Protein 3LMD (pdb70)

Nearest PDB structures (foldseek):
  3lmd-assembly1_A-2  TM=1.003E+00  e=1.290E-43  Corynebacterium glutamicum
  3q2q-assembly1_A-2  TM=9.965E-01  e=3.170E-39  Corynebacterium glutamicum
  4jyx-assembly2_B  TM=8.940E-01  e=1.668E-13  Paraglaciecola sp. T6c
  5ze6-assembly2_D  TM=8.517E-01  e=1.324E-13  Escherichia coli K-12
  3wjo-assembly1_A  TM=8.519E-01  e=2.317E-12  Escherichia coli O104:H4 str. 2009EL-2071

Sequence (317 aa):
GVSTTGASQVEFGDPELTARINDAMVQVEELLHTELSSGEDFLVDIVMHLTRAGGKRFRPMFALLASEFGEKPLSENVIKAAVVVEITHLATLYHHDDVMDNARWDNSVAILAGDILLAHASGLMSQLGTDDTVAHFAETFGELVTGQMRETVGPRDTDPIEHYTNVIIREKTGVLIASAGYLGAMHAGAAPEHIDALKNFGAAVGMIFQIVDDIIDIFSPGTDLREGVFTLPVLYALRREDTPVGAELRDILTGPLEDDETVNHVLELLSQSGGRQAALDEVYRYMDIANAELDRLPDSTVKEALRNLATFTVKRVGEGH

Organism: Corynebacterium glutamicum (strain ATCC 13032 / DSM 20300 / JCM 1318 / BCRC 11384 / CCUG 27702 / LMG 3730 / NBRC 12168 / NCIMB 10025 / NRRL B-2784 / 534) (NCBI:txid196627)

Foldseek 3Di:
DVLLVVLQVPDQPDPVVVVLLVVLVVVLVVVLVVLLQDDDPVLSVLSVVVDDPDPGDRLLSLLQLLLVQFQAGSDPQSSLLSSLLVLLVQLLVLQLVLVVVNVVSNVSSPVSSVSSVVSSVVSVVVNDVVLVVLCVVLSVLLVVLSVLVVVDQVPHQNQVSLQSSQLRNFQQSSLSSSLSSRVSSHHDPLSSNLSSQLSSLLSLLSVLLVVLCCLQVVVPCQQQLRQHQLLSVLCVDPDVLVVVSVVLSPGHDDDPVSSVVNSVSSVVGCSSVVSLVVSVVSLVSSVVSLVSGDDDSSSVSSNCSSVVSSVVRDDPD

InterPro domains:
  IPR000092 Polyprenyl synthetase-like [PF00348] (59-301)
  IPR000092 Polyprenyl synthetase-like [cd00685] (55-348)
  IPR008949 Isoprenoid synthase domain superfamily [G3DSA:1.10.600.10] (27-349)
  IPR008949 Isoprenoid synthase domain superfamily [SSF48576] (34-348)
  IPR033749 Polyprenyl synthetase, conserved site [PS00444] (230-242)

Solvent-accessible surface area: 14905 Å² total; per-residue (Å²): 73,72,0,27,84,14,1,7,111,28,166,35,86,24,98,112,0,47,53,102,4,65,91,1,28,84,86,0,57,110,46,2,106,76,24,4,41,40,60,112,103,137,45,21,94,46,0,61,164,64,41,159,110,59,61,122,38,6,29,0,11,2,0,0,0,0,0,35,26,14,155,140,54,30,34,124,53,0,10,22,0,0,0,2,2,6,0,3,25,8,1,15,34,12,48,12,92,35,105,137,143,69,182,149,82,64,55,22,8,76,110,3,0,63,46,0,30,56,22,0,54,40,12,5,89,118,16,33,113,99,0,60,66,25,30,61,125,9,49,34,50,2,63,57,0,18,120,59,85,96,81,12,56,139,136,56,73,69,28,108,23,19,31,41,10,17,96,4,49,26,0,26,6,0,10,3,0,0,52,4,0,0,47,25,0,43,8,49,106,109,46,21,48,0,0,69,45,2,0,35,4,1,0,9,0,2,46,1,0,20,8,0,39,32,13,46,110,123,0,69,35,0,89,120,27,75,43,7,2,0,1,21,28,0,32,166,38,143,58,118,27,0,51,68,0,104,113,38,12,122,20,81,16,151,73,101,144,47,2,99,76,0,36,88,8,1,68,108,20,39,0,58,92,28,0,6,72,25,0,71,113,21,20,98,64,0,50,56,22,0,113,80,5,67,123,48,72,10,13,71,10,0,61,70,3,0,38,90,0,13,134,69,2,4,174,83,135

CATH classification: 1.10.600.10

Secondary structure (DSSP, 8-state):
-HHHHHHHTS--S-HHHHHHHHHHHHHHHHHHHHHHT-S-HHHHHHHHHH----S--HHHHHHHHHHTTSSSTT-HHHHHHHHHHHHHHHHHHHHHHHH--HHHHHHHHHHHHHHHHHHHHHHHHHH-HHHHHHHHHHHHHHHHHHHHHHH--TTS-HHHHHHHHHIIIIIHHHHHHHHHHHHHTT--HHHHHHHHHHHHHHHHHHHHHHHHHHHH---HHHHHT---HHHHHHHH--SHHHHHHHHH-SS---SHHHHHHHHHHHHHSSHHHHHHHHHHHHHHHHHHHHTTS--SHHHHHHHHHHHHHHHTTSTT-

B-factor: mean 40.77, std 18.89, range [19.24, 114.79]

Structure (mmCIF, N/CA/C/O backbone):
data_3LMD
#
_entry.id   3LMD
#
_cell.length_a   71.548
_cell.length_b   71.548
_cell.length_c   151.322
_cell.angle_alpha   90.00
_cell.angle_beta   90.00
_cell.angle_gamma   120.00
#
_symmetry.space_group_name_H-M   'P 32 2 1'
#
loop_
_entity.id
_entity.type
_entity.pdbx_description
1 polymer 'Geranylgeranyl pyrophosphate synthase'
2 water water
#
loop_
_atom_site.group_PDB
_atom_site.id
_atom_site.type_symbol
_atom_site.label_atom_id
_atom_site.label_alt_id
_atom_site.label_comp_id
_atom_site.label_asym_id
_atom_site.label_entity_id
_atom_site.label_seq_id
_atom_site.pdbx_PDB_ins_code
_atom_site.Cartn_x
_atom_site.Cartn_y
_atom_site.Cartn_z
_atom_site.occupancy
_atom_site.B_iso_or_equiv
_atom_site.auth_seq_id
_atom_site.auth_comp_id
_atom_site.auth_asym_id
_atom_site.auth_atom_id
_atom_site.pdbx_PDB_model_num
ATOM 1 N N . GLY A 1 20 ? -0.394 36.794 12.518 1.00 64.97 18 GLY A N 1
ATOM 2 C CA . GLY A 1 20 ? -1.875 36.671 12.390 1.00 61.20 18 GLY A CA 1
ATOM 3 C C . GLY A 1 20 ? -2.626 37.977 12.585 1.00 60.89 18 GLY A C 1
ATOM 4 O O . GLY A 1 20 ? -2.241 39.013 12.043 1.00 57.80 18 GLY A O 1
ATOM 5 N N . VAL A 1 21 ? -3.702 37.929 13.369 1.00 59.56 19 VAL A N 1
ATOM 6 C CA . VAL A 1 21 ? -4.602 39.077 13.505 1.00 58.00 19 VAL A CA 1
ATOM 7 C C . VAL A 1 21 ? -3.871 40.320 14.014 1.00 55.11 19 VAL A C 1
ATOM 8 O O . VAL A 1 21 ? -4.187 41.440 13.619 1.00 54.04 19 VAL A O 1
ATOM 12 N N . SER A 1 22 ? -2.880 40.117 14.879 1.00 46.94 20 SER A N 1
ATOM 13 C CA . SER A 1 22 ? -2.120 41.230 15.461 1.00 47.54 20 SER A CA 1
ATOM 14 C C . SER A 1 22 ? -1.429 42.092 14.401 1.00 48.58 20 SER A C 1
ATOM 15 O O . SER A 1 22 ? -1.643 43.310 14.343 1.00 45.36 20 SER A O 1
ATOM 18 N N . THR A 1 23 ? -0.588 41.463 13.584 1.00 45.48 21 THR A N 1
ATOM 19 C CA . THR A 1 23 ? 0.146 42.181 12.528 1.00 54.27 21 THR A CA 1
ATOM 20 C C . THR A 1 23 ? -0.806 42.770 11.462 1.00 60.75 21 THR A C 1
ATOM 21 O O . THR A 1 23 ? -0.525 43.821 10.893 1.00 65.02 21 THR A O 1
ATOM 25 N N . THR A 1 24 ? -1.923 42.083 11.205 1.00 63.08 22 THR A N 1
ATOM 26 C CA . THR A 1 24 ? -2.968 42.541 10.262 1.00 65.57 22 THR A CA 1
ATOM 27 C C . THR A 1 24 ? -3.763 43.740 10.791 1.00 66.48 22 THR A C 1
ATOM 28 O O . THR A 1 24 ? -3.892 44.761 10.113 1.00 63.79 22 THR A O 1
ATOM 32 N N . GLY A 1 25 ? -4.304 43.606 12.001 1.00 64.40 23 GLY A N 1
ATOM 33 C CA . GLY A 1 25 ? -5.032 44.701 12.652 1.00 64.45 23 GLY A CA 1
ATOM 34 C C . GLY A 1 25 ? -4.201 45.958 12.882 1.00 64.59 23 GLY A C 1
ATOM 35 O O . GLY A 1 25 ? -4.733 47.076 12.858 1.00 64.67 23 GLY A O 1
ATOM 36 N N . ALA A 1 26 ? -2.898 45.775 13.100 1.00 58.36 24 ALA A N 1
ATOM 37 C CA . ALA A 1 26 ? -1.965 46.890 13.332 1.00 58.39 24 ALA A CA 1
ATOM 38 C C . ALA A 1 26 ? -1.896 47.894 12.165 1.00 62.79 24 ALA A C 1
ATOM 39 O O . ALA A 1 26 ? -1.843 49.109 12.378 1.00 63.31 24 ALA A O 1
ATOM 41 N N . SER A 1 27 ? -1.887 47.378 10.940 1.00 65.58 25 SER A N 1
ATOM 42 C CA . SER A 1 27 ? -1.890 48.210 9.734 1.00 74.06 25 SER A CA 1
ATOM 43 C C . SER A 1 27 ? -3.139 49.093 9.619 1.00 76.05 25 SER A C 1
ATOM 44 O O . SER A 1 27 ? -3.112 50.136 8.964 1.00 78.37 25 SER A O 1
ATOM 47 N N . GLN A 1 28 ? -4.224 48.677 10.269 1.00 81.43 26 GLN A N 1
ATOM 48 C CA . GLN A 1 28 ? -5.522 49.335 10.109 1.00 89.76 26 GLN A CA 1
ATOM 49 C C . GLN A 1 28 ? -6.013 50.065 11.362 1.00 92.54 26 GLN A C 1
ATOM 50 O O . GLN A 1 28 ? -7.216 50.276 11.539 1.00 93.70 26 GLN A O 1
ATOM 56 N N . VAL A 1 29 ? -5.080 50.444 12.229 1.00 94.76 27 VAL A N 1
ATOM 57 C CA . VAL A 1 29 ? -5.392 51.349 13.330 1.00 95.37 27 VAL A CA 1
ATOM 58 C C . VAL A 1 29 ? -5.277 52.782 12.790 1.00 94.75 27 VAL A C 1
ATOM 59 O O . VAL A 1 29 ? -4.186 53.234 12.444 1.00 96.09 27 VAL A O 1
ATOM 63 N N . GLU A 1 30 ? -6.405 53.481 12.689 1.00 94.41 28 GLU A N 1
ATOM 64 C CA . GLU A 1 30 ? -6.440 54.798 12.036 1.00 93.70 28 GLU A CA 1
ATOM 65 C C . GLU A 1 30 ? -5.561 55.830 12.734 1.00 88.87 28 GLU A C 1
ATOM 66 O O . GLU A 1 30 ? -5.660 56.007 13.947 1.00 86.10 28 GLU A O 1
ATOM 72 N N . PHE A 1 31 ? -4.698 56.506 11.973 1.00 84.45 29 PHE A N 1
ATOM 73 C CA . PHE A 1 31 ? -3.942 57.626 12.533 1.00 80.99 29 PHE A CA 1
ATOM 74 C C . PHE A 1 31 ? -4.924 58.772 12.774 1.00 83.58 29 PHE A C 1
ATOM 75 O O . PHE A 1 31 ? -5.777 59.067 11.925 1.00 83.26 29 PHE A O 1
ATOM 83 N N . GLY A 1 32 ? -4.810 59.411 13.932 1.00 79.98 30 GLY A N 1
ATOM 84 C CA . GLY A 1 32 ? -5.641 60.566 14.234 1.00 78.22 30 GLY A CA 1
ATOM 85 C C . GLY A 1 32 ? -5.119 61.802 13.532 1.00 75.24 30 GLY A C 1
ATOM 86 O O . GLY A 1 32 ? -5.599 62.908 13.763 1.00 79.30 30 GLY A O 1
ATOM 87 N N . ASP A 1 33 ? -4.127 61.610 12.669 1.00 71.12 31 ASP A N 1
ATOM 88 C CA . ASP A 1 33 ? -3.523 62.710 11.924 1.00 66.84 31 ASP A CA 1
ATOM 89 C C . ASP A 1 33 ? -3.749 62.482 10.433 1.00 69.82 31 ASP A C 1
ATOM 90 O O . ASP A 1 33 ? -3.116 61.606 9.835 1.00 69.92 31 ASP A O 1
ATOM 95 N N . PRO A 1 34 ? -4.675 63.257 9.837 1.00 68.11 32 PRO A N 1
ATOM 96 C CA . PRO A 1 34 ? -5.058 63.166 8.429 1.00 63.21 32 PRO A CA 1
ATOM 97 C C . PRO A 1 34 ? -3.914 63.405 7.451 1.00 55.86 32 PRO A C 1
ATOM 98 O O . PRO A 1 34 ? -3.877 62.755 6.410 1.00 54.70 32 PRO A O 1
ATOM 102 N N . GLU A 1 35 ? -2.992 64.321 7.749 1.00 51.42 33 GLU A N 1
ATOM 103 C CA . GLU A 1 35 ? -1.842 64.484 6.842 1.00 58.76 33 GLU A CA 1
ATOM 104 C C . GLU A 1 35 ? -0.866 63.321 6.969 1.00 57.30 33 GLU A C 1
ATOM 105 O O . GLU A 1 35 ? -0.413 62.780 5.966 1.00 54.49 33 GLU A O 1
ATOM 111 N N . LEU A 1 36 ? -0.532 62.946 8.202 1.00 56.08 34 LEU A N 1
ATOM 112 C CA . LEU A 1 36 ? 0.285 61.755 8.404 1.00 53.91 34 LEU A CA 1
ATOM 113 C C . LEU A 1 36 ? -0.280 60.658 7.505 1.00 51.32 34 LEU A C 1
ATOM 114 O O . LEU A 1 36 ? 0.453 60.050 6.714 1.00 48.94 34 LEU A O 1
ATOM 119 N N . THR A 1 37 ? -1.585 60.425 7.629 1.00 50.54 35 THR A N 1
ATOM 120 C CA . THR A 1 37 ? -2.271 59.376 6.871 1.00 50.67 35 THR A CA 1
ATOM 121 C C . THR A 1 37 ? -2.011 59.493 5.352 1.00 54.35 35 THR A C 1
ATOM 122 O O . THR A 1 37 ? -1.648 58.505 4.693 1.00 48.07 35 THR A O 1
ATOM 126 N N . ALA A 1 38 ? -2.155 60.698 4.805 1.00 51.98 36 ALA A N 1
ATOM 127 C CA . ALA A 1 38 ? -1.985 60.912 3.360 1.00 52.75 36 ALA A CA 1
ATOM 128 C C . ALA A 1 38 ? -0.543 60.690 2.867 1.00 52.43 36 ALA A C 1
ATOM 129 O O . ALA A 1 38 ? -0.311 60.084 1.806 1.00 43.43 36 ALA A O 1
ATOM 131 N N . ARG A 1 39 ? 0.415 61.231 3.613 1.00 47.64 37 ARG A N 1
ATOM 132 C CA . ARG A 1 39 ? 1.827 61.122 3.277 1.00 47.57 37 ARG A CA 1
ATOM 133 C C . ARG A 1 39 ? 2.255 59.651 3.296 1.00 40.44 37 ARG A C 1
ATOM 134 O O . ARG A 1 39 ? 2.897 59.165 2.362 1.00 39.13 37 ARG A O 1
ATOM 142 N N . ILE A 1 40 ? 1.866 58.955 4.356 1.00 39.10 38 ILE A N 1
ATOM 143 C CA . ILE A 1 40 ? 2.163 57.541 4.517 1.00 38.93 38 ILE A CA 1
ATOM 144 C C . ILE A 1 40 ? 1.496 56.714 3.408 1.00 43.65 38 ILE A C 1
ATOM 145 O O . ILE A 1 40 ? 2.167 55.939 2.740 1.00 36.60 38 ILE A O 1
ATOM 150 N N . ASN A 1 41 ? 0.189 56.892 3.200 1.00 41.49 39 ASN A N 1
ATOM 151 C CA . ASN A 1 41 ? -0.511 56.236 2.081 1.00 38.76 39 ASN A CA 1
ATOM 152 C C . ASN A 1 41 ? 0.174 56.427 0.715 1.00 36.27 39 ASN A C 1
ATOM 153 O O . ASN A 1 41 ? 0.348 55.460 -0.029 1.00 36.63 39 ASN A O 1
ATOM 158 N N . ASP A 1 42 ? 0.570 57.653 0.394 1.00 32.88 40 ASP A N 1
ATOM 159 C CA . ASP A 1 42 ? 1.289 57.925 -0.862 1.00 40.44 40 ASP A CA 1
ATOM 160 C C . ASP A 1 42 ? 2.614 57.167 -0.936 1.00 39.95 40 ASP A C 1
ATOM 161 O O . ASP A 1 42 ? 3.000 56.665 -1.986 1.00 34.13 40 ASP A O 1
ATOM 166 N N . ALA A 1 43 ? 3.334 57.131 0.169 1.00 32.86 41 ALA A N 1
ATOM 167 C CA . ALA A 1 43 ? 4.606 56.424 0.166 1.00 35.71 41 ALA A CA 1
ATOM 168 C C . ALA A 1 43 ? 4.378 54.898 0.083 1.00 32.20 41 ALA A C 1
ATOM 169 O O . ALA A 1 43 ? 5.177 54.204 -0.543 1.00 33.26 41 ALA A O 1
ATOM 171 N N . MET A 1 44 ? 3.285 54.385 0.667 1.00 27.58 42 MET A N 1
ATOM 172 C CA . MET A 1 44 ? 2.962 52.947 0.547 1.00 30.55 42 MET A CA 1
ATOM 173 C C . MET A 1 44 ? 2.675 52.536 -0.898 1.00 35.20 42 MET A C 1
ATOM 174 O O . MET A 1 44 ? 2.964 51.400 -1.299 1.00 28.81 42 MET A O 1
ATOM 179 N N . VAL A 1 45 ? 2.096 53.438 -1.686 1.00 29.71 43 VAL A N 1
ATOM 180 C CA . VAL A 1 45 ? 1.868 53.136 -3.107 1.00 30.03 43 VAL A CA 1
ATOM 181 C C . VAL A 1 45 ? 3.223 52.996 -3.811 1.00 25.76 43 VAL A C 1
ATOM 182 O O . VAL A 1 45 ? 3.443 52.099 -4.654 1.00 27.76 43 VAL A O 1
ATOM 186 N N . GLN A 1 46 ? 4.143 53.892 -3.491 1.00 25.20 44 GLN A N 1
ATOM 187 C CA . GLN A 1 46 ? 5.476 53.843 -4.067 1.00 27.29 44 GLN A CA 1
ATOM 188 C C . GLN A 1 46 ? 6.233 52.550 -3.676 1.00 30.11 44 GLN A C 1
ATOM 189 O O . GLN A 1 46 ? 6.943 51.962 -4.491 1.00 26.82 44 GLN A O 1
ATOM 195 N N . VAL A 1 47 ? 6.091 52.137 -2.427 1.00 29.18 45 VAL A N 1
ATOM 196 C CA . VAL A 1 47 ? 6.620 50.825 -1.993 1.00 26.77 45 VAL A CA 1
ATOM 197 C C . VAL A 1 47 ? 6.001 49.695 -2.812 1.00 24.21 45 VAL A C 1
ATOM 198 O O . VAL A 1 47 ? 6.695 48.802 -3.297 1.00 27.08 45 VAL A O 1
ATOM 202 N N . GLU A 1 48 ? 4.676 49.687 -2.900 1.00 28.73 46 GLU A N 1
ATOM 203 C CA . GLU A 1 48 ? 4.000 48.673 -3.669 1.00 26.94 46 GLU A CA 1
ATOM 204 C C . GLU A 1 48 ? 4.482 48.629 -5.135 1.00 27.62 46 GLU A C 1
ATOM 205 O O . GLU A 1 48 ? 4.609 47.553 -5.709 1.00 25.71 46 GLU A O 1
ATOM 211 N N . GLU A 1 49 ? 4.722 49.785 -5.747 1.00 30.43 47 GLU A N 1
ATOM 212 C CA . GLU A 1 49 ? 5.141 49.819 -7.159 1.00 28.70 47 GLU A CA 1
ATOM 213 C C . GLU A 1 49 ? 6.515 49.195 -7.315 1.00 27.42 47 GLU A C 1
ATOM 214 O O . GLU A 1 49 ? 6.738 48.397 -8.227 1.00 26.39 47 GLU A O 1
ATOM 220 N N . LEU A 1 50 ? 7.432 49.571 -6.440 1.00 23.68 48 LEU A N 1
ATOM 221 C CA . LEU A 1 50 ? 8.817 49.107 -6.572 1.00 24.80 48 LEU A CA 1
ATOM 222 C C . LEU A 1 50 ? 8.894 47.612 -6.212 1.00 25.71 48 LEU A C 1
ATOM 223 O O . LEU A 1 50 ? 9.596 46.831 -6.862 1.00 25.12 48 LEU A O 1
ATOM 228 N N . LEU A 1 51 ? 8.152 47.215 -5.185 1.00 25.22 49 LEU A N 1
ATOM 229 C CA . LEU A 1 51 ? 8.062 45.814 -4.851 1.00 23.91 49 LEU A CA 1
ATOM 230 C C . LEU A 1 51 ? 7.538 45.010 -6.039 1.00 23.78 49 LEU A C 1
ATOM 231 O O . LEU A 1 51 ? 8.118 43.982 -6.417 1.00 23.09 49 LEU A O 1
ATOM 236 N N . HIS A 1 52 ? 6.434 45.445 -6.640 1.00 24.98 50 HIS A N 1
ATOM 237 C CA . HIS A 1 52 ? 5.882 44.680 -7.777 1.00 25.51 50 HIS A CA 1
ATOM 238 C C . HIS A 1 52 ? 6.897 44.648 -8.912 1.00 22.98 50 HIS A C 1
ATOM 239 O O . HIS A 1 52 ? 7.082 43.622 -9.575 1.00 26.49 50 HIS A O 1
ATOM 246 N N . THR A 1 53 ? 7.582 45.757 -9.151 1.00 22.34 51 THR A N 1
ATOM 247 C CA . THR A 1 53 ? 8.626 45.713 -10.182 1.00 24.68 51 THR A CA 1
ATOM 248 C C . THR A 1 53 ? 9.658 44.607 -9.885 1.00 23.74 51 THR A C 1
ATOM 249 O O . THR A 1 53 ? 10.017 43.821 -10.757 1.00 25.97 51 THR A O 1
ATOM 253 N N . GLU A 1 54 ? 10.156 44.557 -8.655 1.00 26.48 52 GLU A N 1
ATOM 254 C CA . GLU A 1 54 ? 11.157 43.536 -8.314 1.00 26.42 52 GLU A CA 1
ATOM 255 C C . GLU A 1 54 ? 10.590 42.129 -8.450 1.00 23.63 52 GLU A C 1
ATOM 256 O O . GLU A 1 54 ? 11.234 41.246 -9.011 1.00 26.69 52 GLU A O 1
ATOM 262 N N . LEU A 1 55 ? 9.397 41.901 -7.901 1.00 22.57 53 LEU A N 1
ATOM 263 C CA . LEU A 1 55 ? 8.826 40.562 -7.940 1.00 25.84 53 LEU A CA 1
ATOM 264 C C . LEU A 1 55 ? 8.593 40.105 -9.386 1.00 28.91 53 LEU A C 1
ATOM 265 O O . LEU A 1 55 ? 8.639 38.902 -9.698 1.00 29.98 53 LEU A O 1
ATOM 270 N N . SER A 1 56 ? 8.351 41.061 -10.284 1.00 24.42 54 SER A N 1
ATOM 271 C CA . SER A 1 56 ? 8.078 40.690 -11.685 1.00 24.04 54 SER A CA 1
ATOM 272 C C . SER A 1 56 ? 9.284 40.926 -12.591 1.00 24.38 54 SER A C 1
ATOM 273 O O . SER A 1 56 ? 9.124 41.090 -13.818 1.00 26.55 54 SER A O 1
ATOM 276 N N . SER A 1 57 ? 10.485 40.934 -12.004 1.00 24.07 55 SER A N 1
ATOM 277 C CA . SER A 1 57 ? 11.718 41.053 -12.794 1.00 19.98 55 SER A CA 1
ATOM 278 C C . SER A 1 57 ? 12.377 39.687 -13.058 1.00 25.03 55 SER A C 1
ATOM 279 O O . SER A 1 57 ? 12.407 38.819 -12.174 1.00 25.93 55 SER A O 1
ATOM 282 N N . GLY A 1 58 ? 12.914 39.510 -14.263 1.00 23.77 56 GLY A N 1
ATOM 283 C CA . GLY A 1 58 ? 13.609 38.261 -14.591 1.00 25.92 56 GLY A CA 1
ATOM 284 C C . GLY A 1 58 ? 12.946 37.549 -15.742 1.00 31.95 56 GLY A C 1
ATOM 285 O O . GLY A 1 58 ? 11.997 38.084 -16.369 1.00 27.28 56 GLY A O 1
ATOM 286 N N . GLU A 1 59 ? 13.416 36.335 -16.017 1.00 29.75 57 GLU A N 1
ATOM 287 C CA . GLU A 1 59 ? 12.911 35.576 -17.174 1.00 27.45 57 GLU A CA 1
ATOM 288 C C . GLU A 1 59 ? 11.439 35.226 -16.976 1.00 30.06 57 GLU A C 1
ATOM 289 O O . GLU A 1 59 ? 11.000 34.940 -15.864 1.00 28.91 57 GLU A O 1
ATOM 295 N N . ASP A 1 60 ? 10.678 35.241 -18.064 1.00 33.91 58 ASP A N 1
ATOM 296 C CA . ASP A 1 60 ? 9.240 34.954 -17.969 1.00 34.38 58 ASP A CA 1
ATOM 297 C C . ASP A 1 60 ? 8.893 33.716 -17.184 1.00 29.40 58 ASP A C 1
ATOM 298 O O . ASP A 1 60 ? 7.986 33.742 -16.339 1.00 32.19 58 ASP A O 1
ATOM 303 N N . PHE A 1 61 ? 9.610 32.619 -17.432 1.00 33.14 59 PHE A N 1
ATOM 304 C CA . PHE A 1 61 ? 9.250 31.344 -16.793 1.00 31.89 59 PHE A CA 1
ATOM 305 C C . PHE A 1 61 ? 9.463 31.409 -15.290 1.00 34.88 59 PHE A C 1
ATOM 306 O O . PHE A 1 61 ? 8.779 30.742 -14.519 1.00 32.59 59 PHE A O 1
ATOM 314 N N . LEU A 1 62 ? 10.422 32.225 -14.862 1.00 26.53 60 LEU A N 1
ATOM 315 C CA . LEU A 1 62 ? 10.643 32.462 -13.448 1.00 29.73 60 LEU A CA 1
ATOM 316 C C . LEU A 1 62 ? 9.626 33.452 -12.869 1.00 30.54 60 LEU A C 1
ATOM 317 O O . LEU A 1 62 ? 9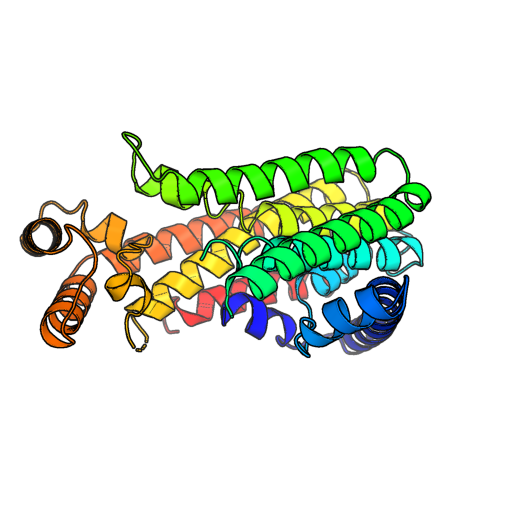.031 33.226 -11.791 1.00 30.38 60 LEU A O 1
ATOM 322 N N . VAL A 1 63 ? 9.404 34.551 -13.580 1.00 27.56 61 VAL A N 1
ATOM 323 C CA . VAL A 1 63 ? 8.413 35.518 -13.081 1.00 26.68 61 VAL A CA 1
ATOM 324 C C . VAL A 1 63 ? 7.006 34.888 -12.951 1.00 28.75 61 VAL A C 1
ATOM 325 O O . VAL A 1 63 ? 6.294 35.145 -11.985 1.00 30.60 61 VAL A O 1
ATOM 329 N N . ASP A 1 64 ? 6.622 34.050 -13.905 1.00 34.65 62 ASP A N 1
ATOM 330 C CA . ASP A 1 64 ? 5.295 33.381 -13.810 1.00 34.97 62 ASP A CA 1
ATOM 331 C C . ASP A 1 64 ? 5.177 32.656 -12.497 1.00 39.66 62 ASP A C 1
ATOM 332 O O . ASP A 1 64 ? 4.139 32.693 -11.834 1.00 39.23 62 ASP A O 1
ATOM 337 N N . ILE A 1 65 ? 6.255 31.986 -12.102 1.00 35.85 63 ILE A N 1
ATOM 338 C CA . ILE A 1 65 ? 6.219 31.273 -10.839 1.00 36.61 63 ILE A CA 1
ATOM 339 C C . ILE A 1 65 ? 6.114 32.201 -9.640 1.00 39.89 63 ILE A C 1
ATOM 340 O O . ILE A 1 65 ? 5.291 32.000 -8.731 1.00 41.12 63 ILE A O 1
ATOM 345 N N . VAL A 1 66 ? 6.921 33.258 -9.626 1.00 33.70 64 VAL A N 1
ATOM 346 C CA . VAL A 1 66 ? 6.883 34.165 -8.505 1.00 29.77 64 VAL A CA 1
ATOM 347 C C . VAL A 1 66 ? 5.504 34.861 -8.386 1.00 36.56 64 VAL A C 1
ATOM 348 O O . VAL A 1 66 ? 4.974 35.053 -7.278 1.00 38.83 64 VAL A O 1
ATOM 352 N N . MET A 1 67 ? 4.913 35.220 -9.521 1.00 38.34 65 MET A N 1
ATOM 353 C CA . MET A 1 67 ? 3.608 35.901 -9.494 1.00 37.73 65 MET A CA 1
ATOM 354 C C . MET A 1 67 ? 2.498 34.946 -9.016 1.00 46.86 65 MET A C 1
ATOM 355 O O . MET A 1 67 ? 1.541 35.363 -8.354 1.00 41.38 65 MET A O 1
ATOM 360 N N . HIS A 1 68 ? 2.624 33.679 -9.349 1.00 44.51 66 HIS A N 1
ATOM 361 C CA . HIS A 1 68 ? 1.664 32.719 -8.883 1.00 57.00 66 HIS A CA 1
ATOM 362 C C . HIS A 1 68 ? 1.704 32.463 -7.401 1.00 59.35 66 HIS A C 1
ATOM 363 O O . HIS A 1 68 ? 0.720 32.076 -6.827 1.00 59.43 66 HIS A O 1
ATOM 370 N N . LEU A 1 69 ? 2.847 32.676 -6.784 1.00 55.01 67 LEU A N 1
ATOM 371 C CA . LEU A 1 69 ? 3.018 32.516 -5.341 1.00 61.19 67 LEU A CA 1
ATOM 372 C C . LEU A 1 69 ? 2.722 33.808 -4.605 1.00 61.52 67 LEU A C 1
ATOM 373 O O . LEU A 1 69 ? 2.568 33.817 -3.392 1.00 63.06 67 LEU A O 1
ATOM 378 N N . THR A 1 70 ? 2.660 34.908 -5.341 1.00 68.51 68 THR A N 1
ATOM 379 C CA . THR A 1 70 ? 2.423 36.204 -4.721 1.00 78.31 68 THR A CA 1
ATOM 380 C C . THR A 1 70 ? 0.965 36.307 -4.308 1.00 86.70 68 THR A C 1
ATOM 381 O O . THR A 1 70 ? 0.077 36.383 -5.156 1.00 89.07 68 THR A O 1
ATOM 385 N N . ARG A 1 71 ? 0.726 36.292 -2.999 1.00 93.16 69 ARG A N 1
ATOM 386 C CA . ARG A 1 71 ? -0.627 36.309 -2.457 1.00 99.09 69 ARG A CA 1
ATOM 387 C C . ARG A 1 71 ? -1.125 37.736 -2.231 1.00 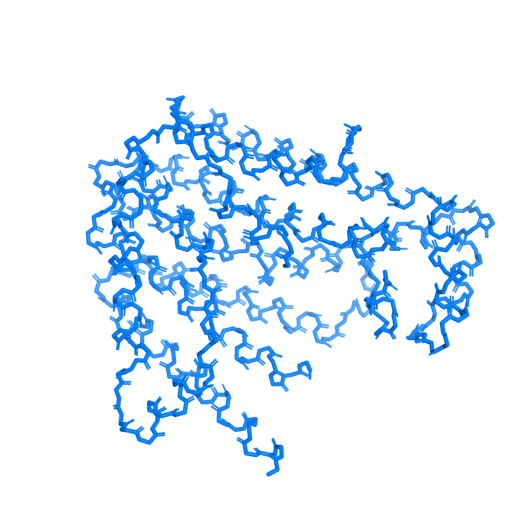100.86 69 ARG A C 1
ATOM 388 O O . ARG A 1 71 ? -0.765 38.370 -1.240 1.00 102.88 69 ARG A O 1
ATOM 396 N N . ALA A 1 72 ? -1.948 38.243 -3.147 1.00 103.62 70 ALA A N 1
ATOM 397 C CA . ALA A 1 72 ? -2.567 39.549 -2.947 1.00 106.14 70 ALA A CA 1
ATOM 398 C C . ALA A 1 72 ? -2.782 39.740 -1.447 1.00 106.89 70 ALA A C 1
ATOM 399 O O . ALA A 1 72 ? -3.572 39.022 -0.830 1.00 106.56 70 ALA A O 1
ATOM 401 N N . GLY A 1 73 ? -2.069 40.697 -0.860 1.00 107.12 71 GLY A N 1
ATOM 402 C CA . GLY A 1 73 ? -2.032 40.832 0.595 1.00 105.38 71 GLY A CA 1
ATOM 403 C C . GLY A 1 73 ? -3.042 41.785 1.208 1.00 103.10 71 GLY A C 1
ATOM 404 O O . GLY A 1 73 ? -3.891 41.378 1.999 1.00 102.68 71 GLY A O 1
ATOM 405 N N . GLY A 1 74 ? -2.950 43.059 0.844 1.00 100.31 72 GLY A N 1
ATOM 406 C CA . GLY A 1 74 ? -3.721 44.105 1.510 1.00 95.51 72 GLY A CA 1
ATOM 407 C C . GLY A 1 74 ? -2.777 45.178 2.027 1.00 91.23 72 GLY A C 1
ATOM 408 O O . GLY A 1 74 ? -2.193 45.924 1.240 1.00 92.24 72 GLY A O 1
ATOM 409 N N . LYS A 1 75 ? -2.614 45.257 3.347 1.00 84.56 73 LYS A N 1
ATOM 410 C CA . LYS A 1 75 ? -1.665 46.213 3.931 1.00 78.25 73 LYS A CA 1
ATOM 411 C C . LYS A 1 75 ? -0.445 45.537 4.572 1.00 68.69 73 LYS A C 1
ATOM 412 O O . LYS A 1 75 ? -0.568 44.588 5.348 1.00 73.31 73 LYS A O 1
ATOM 418 N N . ARG A 1 76 ? 0.731 46.038 4.215 1.00 55.47 74 ARG A N 1
ATOM 419 C CA . ARG A 1 76 ? 2.013 45.421 4.572 1.00 38.24 74 ARG A CA 1
ATOM 420 C C . ARG A 1 76 ? 2.613 46.116 5.800 1.00 33.17 74 ARG A C 1
ATOM 421 O O . ARG A 1 76 ? 3.159 47.220 5.706 1.00 27.72 74 ARG A O 1
ATOM 429 N N . PHE A 1 77 ? 2.520 45.471 6.958 1.00 27.86 75 PHE A N 1
ATOM 430 C CA . PHE A 1 77 ? 2.934 46.127 8.207 1.00 27.69 75 PHE A CA 1
ATOM 431 C C . PHE A 1 77 ? 4.412 46.547 8.257 1.00 30.81 75 PHE A C 1
ATOM 432 O O . PHE A 1 77 ? 4.756 47.637 8.761 1.00 25.86 75 PHE A O 1
ATOM 440 N N . ARG A 1 78 ? 5.305 45.679 7.792 1.00 25.28 76 ARG A N 1
ATOM 441 C CA . ARG A 1 78 ? 6.744 45.981 7.928 1.00 26.47 76 ARG A CA 1
ATOM 442 C C . ARG A 1 78 ? 7.182 47.222 7.147 1.00 27.17 76 ARG A C 1
ATOM 443 O O . ARG A 1 78 ? 7.895 48.085 7.698 1.00 26.68 76 ARG A O 1
ATOM 451 N N . PRO A 1 79 ? 6.768 47.328 5.871 1.00 26.82 77 PRO A N 1
ATOM 452 C CA . PRO A 1 79 ? 7.130 48.586 5.199 1.00 27.80 77 PRO A CA 1
ATOM 453 C C . PRO A 1 79 ? 6.427 49.796 5.814 1.00 27.39 77 PRO A C 1
ATOM 454 O O . PRO A 1 79 ? 7.029 50.864 5.887 1.00 29.81 77 PRO A O 1
ATOM 458 N N . MET A 1 80 ? 5.189 49.636 6.276 1.00 24.64 78 MET A N 1
ATOM 459 C CA . MET A 1 80 ? 4.489 50.756 6.920 1.00 30.29 78 MET A CA 1
ATOM 460 C C . MET A 1 80 ? 5.268 51.241 8.136 1.00 32.48 78 MET A C 1
ATOM 461 O O . MET A 1 80 ? 5.416 52.441 8.362 1.00 26.37 78 MET A O 1
ATOM 466 N N . PHE A 1 81 ? 5.758 50.299 8.941 1.00 27.47 79 PHE A N 1
ATOM 467 C CA . PHE A 1 81 ? 6.576 50.655 10.103 1.00 27.29 79 PHE A CA 1
ATOM 468 C C . PHE A 1 81 ? 7.862 51.373 9.694 1.00 28.31 79 PHE A C 1
ATOM 469 O O . PHE A 1 81 ? 8.251 52.352 10.325 1.00 25.73 79 PHE A O 1
ATOM 477 N N . ALA A 1 82 ? 8.517 50.914 8.624 1.00 24.87 80 ALA A N 1
ATOM 478 C CA . ALA A 1 82 ? 9.726 51.598 8.127 1.00 24.99 80 ALA A CA 1
ATOM 479 C C . ALA A 1 82 ? 9.409 53.063 7.711 1.00 22.91 80 ALA A C 1
ATOM 480 O O . ALA A 1 82 ? 10.216 53.997 7.943 1.00 25.98 80 ALA A O 1
ATOM 482 N N . LEU A 1 83 ? 8.261 53.247 7.074 1.00 24.02 81 LEU A N 1
ATOM 483 C CA . LEU A 1 83 ? 7.847 54.598 6.644 1.00 28.81 81 LEU A CA 1
ATOM 484 C C . LEU A 1 83 ? 7.568 55.499 7.872 1.00 30.52 81 LEU A C 1
ATOM 485 O O . LEU A 1 83 ? 7.998 56.653 7.905 1.00 29.82 81 LEU A O 1
ATOM 490 N N . LEU A 1 84 ? 6.846 54.972 8.858 1.00 27.81 82 LEU A N 1
ATOM 491 C CA . LEU A 1 84 ? 6.620 55.701 10.117 1.00 27.96 82 LEU A CA 1
ATOM 492 C C . LEU A 1 84 ? 7.920 56.056 10.796 1.00 28.81 82 LEU A C 1
ATOM 493 O O . LEU A 1 84 ? 8.117 57.210 11.239 1.00 28.69 82 LEU A O 1
ATOM 498 N N . ALA A 1 85 ? 8.835 55.085 10.890 1.00 24.89 83 ALA A N 1
ATOM 499 C CA . ALA A 1 85 ? 10.128 55.350 11.491 1.00 25.01 83 ALA A CA 1
ATOM 500 C C . ALA A 1 85 ? 10.857 56.472 10.767 1.00 29.33 83 ALA A C 1
ATOM 501 O O . ALA A 1 85 ? 11.570 57.247 11.396 1.00 30.73 83 ALA A O 1
ATOM 503 N N . SER A 1 86 ? 10.729 56.534 9.442 1.00 25.93 84 SER A N 1
ATOM 504 C CA . SER A 1 86 ? 11.439 57.566 8.681 1.00 25.96 84 SER A CA 1
ATOM 505 C C . SER A 1 86 ? 10.925 58.969 9.033 1.00 29.46 84 SER A C 1
ATOM 506 O O . SER A 1 86 ? 11.615 59.948 8.830 1.00 29.92 84 SER A O 1
ATOM 509 N N . GLU A 1 87 ? 9.734 59.057 9.592 1.00 28.29 85 GLU A N 1
ATOM 510 C CA . GLU A 1 87 ? 9.168 60.375 9.945 1.00 33.01 85 GLU A CA 1
ATOM 511 C C . GLU A 1 87 ? 10.016 61.073 10.998 1.00 40.78 85 GLU A C 1
ATOM 512 O O . GLU A 1 87 ? 9.858 62.276 11.216 1.00 35.98 85 GLU A O 1
ATOM 518 N N . PHE A 1 88 ? 10.941 60.337 11.623 1.00 32.64 86 PHE A N 1
ATOM 519 C CA . PHE A 1 88 ? 11.789 60.919 12.655 1.00 33.74 86 PHE A CA 1
ATOM 520 C C . PHE A 1 88 ? 13.102 61.474 12.129 1.00 33.26 86 PHE A C 1
ATOM 521 O O . PHE A 1 88 ? 13.893 61.992 12.900 1.00 36.16 86 PHE A O 1
ATOM 529 N N . GLY A 1 89 ? 13.355 61.373 10.830 1.00 30.99 87 GLY A N 1
ATOM 530 C CA . GLY A 1 89 ? 14.643 61.860 10.306 1.00 37.04 87 GLY A CA 1
ATOM 531 C C . GLY A 1 89 ? 14.424 63.139 9.496 1.00 37.20 87 GLY A C 1
ATOM 532 O O . GLY A 1 89 ? 13.300 63.602 9.368 1.00 36.14 87 GLY A O 1
ATOM 533 N N . GLU A 1 90 ? 15.488 63.683 8.918 1.00 39.85 88 GLU A N 1
ATOM 534 C CA . GLU A 1 90 ? 15.387 64.892 8.095 1.00 46.02 88 GLU A CA 1
ATOM 535 C C . GLU A 1 90 ? 14.855 64.628 6.687 1.00 48.96 88 GLU A C 1
ATOM 536 O O . GLU A 1 90 ? 14.412 65.549 6.010 1.00 46.56 88 GLU A O 1
ATOM 542 N N . LYS A 1 91 ? 14.922 63.384 6.219 1.00 39.30 89 LYS A N 1
ATOM 543 C CA . LYS A 1 91 ? 14.389 63.083 4.903 1.00 39.64 89 LYS A CA 1
ATOM 544 C C . LYS A 1 91 ? 13.391 61.926 4.945 1.00 36.75 89 LYS A C 1
ATOM 545 O O . LYS A 1 91 ? 13.678 60.850 4.424 1.00 36.41 89 LYS A O 1
ATOM 551 N N . PRO A 1 92 ? 12.224 62.159 5.550 1.00 36.16 90 PRO A N 1
ATOM 552 C CA . PRO A 1 92 ? 11.144 61.175 5.688 1.00 35.91 90 PRO A CA 1
ATOM 553 C C . PRO A 1 92 ? 10.627 60.737 4.353 1.00 41.98 90 PRO A C 1
ATOM 554 O O . PRO A 1 92 ? 10.486 61.560 3.433 1.00 32.29 90 PRO A O 1
ATOM 558 N N . LEU A 1 93 ? 10.336 59.445 4.229 1.00 31.71 91 LEU A N 1
ATOM 559 C CA . LEU A 1 93 ? 9.657 58.966 3.042 1.00 28.42 91 LEU A CA 1
ATOM 560 C C . LEU A 1 93 ? 10.425 59.218 1.744 1.00 31.29 91 LEU A C 1
ATOM 561 O O . LEU A 1 93 ? 9.846 59.254 0.671 1.00 32.15 91 LEU A O 1
ATOM 566 N N . SER A 1 94 ? 11.737 59.375 1.838 1.00 30.22 92 SER A N 1
ATOM 567 C CA . SER A 1 94 ? 12.537 59.691 0.662 1.00 35.64 92 SER A CA 1
ATOM 568 C C . SER A 1 94 ? 12.726 58.434 -0.184 1.00 39.04 92 SER A C 1
ATOM 569 O O . SER A 1 94 ? 12.264 57.350 0.195 1.00 29.56 92 SER A O 1
ATOM 572 N N . GLU A 1 95 ? 13.404 58.561 -1.324 1.00 29.23 93 GLU A N 1
ATOM 573 C CA . GLU A 1 95 ? 13.499 57.431 -2.256 1.00 34.76 93 GLU A CA 1
ATOM 574 C C . GLU A 1 95 ? 14.225 56.225 -1.593 1.00 26.87 93 GLU A C 1
ATOM 575 O O . GLU A 1 95 ? 13.882 55.064 -1.848 1.00 28.26 93 GLU A O 1
ATOM 581 N N . ASN A 1 96 ? 15.241 56.501 -0.788 1.00 27.19 94 ASN A N 1
ATOM 582 C CA . ASN A 1 96 ? 15.978 55.398 -0.157 1.00 32.35 94 ASN A CA 1
ATOM 583 C C . ASN A 1 96 ? 15.214 54.748 1.010 1.00 33.39 94 ASN A C 1
ATOM 584 O O . ASN A 1 96 ? 15.405 53.559 1.299 1.00 28.65 94 ASN A O 1
ATOM 589 N N . VAL A 1 97 ? 14.373 55.532 1.680 1.00 29.01 95 VAL A N 1
ATOM 590 C CA . VAL A 1 97 ? 13.418 54.989 2.661 1.00 28.80 95 VAL A CA 1
ATOM 591 C C . VAL A 1 97 ? 12.440 54.020 1.987 1.00 31.10 95 VAL A C 1
ATOM 592 O O . VAL A 1 97 ? 12.197 52.921 2.489 1.00 26.13 95 VAL A O 1
ATOM 596 N N . ILE A 1 98 ? 11.864 54.426 0.853 1.00 27.05 96 ILE A N 1
ATOM 597 C CA . ILE A 1 98 ? 10.992 53.538 0.073 1.00 24.76 96 ILE A CA 1
ATOM 598 C C . ILE A 1 98 ? 11.733 52.280 -0.340 1.00 26.53 96 ILE A C 1
ATOM 599 O O . ILE A 1 98 ? 11.200 51.175 -0.248 1.00 26.74 96 ILE A O 1
ATOM 604 N N . LYS A 1 99 ? 12.943 52.445 -0.840 1.00 24.08 97 LYS A N 1
ATOM 605 C CA . LYS A 1 99 ? 13.715 51.288 -1.292 1.00 26.69 97 LYS A CA 1
ATOM 606 C C . LYS A 1 99 ? 14.086 50.330 -0.125 1.00 24.97 97 LYS A C 1
ATOM 607 O O . LYS A 1 99 ? 14.044 49.099 -0.275 1.00 25.53 97 LYS A O 1
ATOM 613 N N . ALA A 1 100 ? 14.505 50.889 1.005 1.00 25.31 98 ALA A N 1
ATOM 614 C CA . ALA A 1 100 ? 14.725 50.068 2.211 1.00 25.78 98 ALA A CA 1
ATOM 615 C C . ALA A 1 100 ? 13.468 49.306 2.648 1.00 26.05 98 ALA A C 1
ATOM 616 O O . ALA A 1 100 ? 13.557 48.142 3.034 1.00 25.89 98 ALA A O 1
ATOM 618 N N . ALA A 1 101 ? 12.296 49.932 2.577 1.00 21.99 99 ALA A N 1
ATOM 619 C CA . ALA A 1 101 ? 11.047 49.289 2.984 1.00 23.60 99 ALA A CA 1
ATOM 620 C C . ALA A 1 101 ? 10.751 48.114 2.073 1.00 24.94 99 ALA A C 1
ATOM 621 O O . ALA A 1 101 ? 10.246 47.065 2.526 1.00 25.50 99 ALA A O 1
ATOM 623 N N . VAL A 1 102 ? 11.108 48.271 0.805 1.00 21.86 100 VAL A N 1
ATOM 624 C CA . VAL A 1 102 ? 10.905 47.213 -0.165 1.00 23.51 100 VAL A CA 1
ATOM 625 C C . VAL A 1 102 ? 11.851 46.057 0.161 1.00 19.24 100 VAL A C 1
ATOM 626 O O . VAL A 1 102 ? 11.468 44.895 0.087 1.00 23.59 100 VAL A O 1
ATOM 630 N N . VAL A 1 103 ? 13.086 46.390 0.524 1.00 22.47 101 VAL A N 1
ATOM 631 C CA . VAL A 1 103 ? 14.041 45.344 0.890 1.00 21.74 101 VAL A CA 1
ATOM 632 C C . VAL A 1 103 ? 13.507 44.548 2.083 1.00 26.53 101 VAL A C 1
ATOM 633 O O . VAL A 1 103 ? 13.568 43.311 2.090 1.00 24.10 101 VAL A O 1
ATOM 637 N N . VAL A 1 104 ? 12.988 45.247 3.090 1.00 23.35 102 VAL A N 1
ATOM 638 C CA . VAL A 1 104 ? 12.418 44.547 4.252 1.00 27.11 102 VAL A CA 1
ATOM 639 C C . VAL A 1 104 ? 11.285 43.631 3.818 1.00 23.37 102 VAL A C 1
ATOM 640 O O . VAL A 1 104 ? 11.216 42.457 4.230 1.00 23.95 102 VAL A O 1
ATOM 644 N N . GLU A 1 105 ? 10.379 44.147 3.005 1.00 22.32 103 GLU A N 1
ATOM 645 C CA . GLU A 1 105 ? 9.242 43.318 2.594 1.00 25.02 103 GLU A CA 1
ATOM 646 C C . GLU A 1 105 ? 9.625 42.120 1.728 1.00 26.62 103 GLU A C 1
ATOM 647 O O . GLU A 1 105 ? 9.026 41.047 1.858 1.00 27.82 103 GLU A O 1
ATOM 653 N N . ILE A 1 106 ? 10.616 42.297 0.849 1.00 22.03 104 ILE A N 1
ATOM 654 C CA . ILE A 1 106 ? 11.078 41.188 -0.001 1.00 24.13 104 ILE A CA 1
ATOM 655 C C . ILE A 1 106 ? 11.688 40.109 0.862 1.00 24.93 104 ILE A C 1
ATOM 656 O O . ILE A 1 106 ? 11.534 38.909 0.611 1.00 23.65 104 ILE A O 1
ATOM 661 N N . THR A 1 107 ? 12.411 40.537 1.885 1.00 23.65 105 THR A N 1
ATOM 662 C CA . THR A 1 107 ? 13.030 39.569 2.807 1.00 24.49 105 THR A CA 1
ATOM 663 C C . THR A 1 107 ? 11.984 38.789 3.569 1.00 26.91 105 THR A C 1
ATOM 664 O O . THR A 1 107 ? 12.094 37.556 3.719 1.00 25.58 105 THR A O 1
ATOM 668 N N . HIS A 1 108 ? 10.953 39.503 4.021 1.00 22.02 106 HIS A N 1
ATOM 669 C CA . HIS A 1 108 ? 9.799 38.862 4.633 1.00 23.24 106 HIS A CA 1
ATOM 670 C C . HIS A 1 108 ? 9.199 37.810 3.718 1.00 24.71 106 HIS A C 1
ATOM 671 O O . HIS A 1 108 ? 8.947 36.684 4.151 1.00 26.16 106 HIS A O 1
ATOM 678 N N . LEU A 1 109 ? 8.928 38.167 2.458 1.00 23.65 107 LEU A N 1
ATOM 679 C CA . LEU A 1 109 ? 8.329 37.219 1.520 1.00 24.83 107 LEU A CA 1
ATOM 680 C C . LEU A 1 109 ? 9.243 36.011 1.249 1.00 21.97 107 LEU A C 1
ATOM 681 O O . LEU A 1 109 ? 8.766 34.864 1.203 1.00 25.73 107 LEU A O 1
ATOM 686 N N . ALA A 1 110 ? 10.535 36.254 1.075 1.00 22.92 108 ALA A N 1
ATOM 687 C CA . ALA A 1 110 ? 11.493 35.152 0.803 1.00 23.35 108 ALA A CA 1
ATOM 688 C C . ALA A 1 110 ? 11.438 34.126 1.918 1.00 28.41 108 ALA A C 1
ATOM 689 O O . ALA A 1 110 ? 11.409 32.924 1.690 1.00 27.92 108 ALA A O 1
ATOM 691 N N . THR A 1 111 ? 11.438 34.656 3.126 1.00 27.77 109 THR A N 1
ATOM 692 C CA . THR A 1 111 ? 11.316 33.922 4.381 1.00 36.84 109 THR A CA 1
ATOM 693 C C . THR A 1 111 ? 10.104 33.022 4.455 1.00 36.40 109 THR A C 1
ATOM 694 O O . THR A 1 111 ? 10.208 31.843 4.826 1.00 35.87 109 THR A O 1
ATOM 698 N N . LEU A 1 112 ? 8.952 33.582 4.096 1.00 29.16 110 LEU A N 1
ATOM 699 C CA . LEU A 1 112 ? 7.729 32.821 3.975 1.00 37.15 110 LEU A CA 1
ATOM 700 C C . LEU A 1 112 ? 7.820 31.692 2.976 1.00 38.03 110 LEU A C 1
ATOM 701 O O . LEU A 1 112 ? 7.338 30.587 3.224 1.00 38.57 110 LEU A O 1
ATOM 706 N N . TYR A 1 113 ? 8.375 31.967 1.811 1.00 28.42 111 TYR A N 1
ATOM 707 C CA . TYR A 1 113 ? 8.458 30.924 0.800 1.00 33.42 111 TYR A CA 1
ATOM 708 C C . TYR A 1 113 ? 9.296 29.757 1.296 1.00 34.48 111 TYR A C 1
ATOM 709 O O . TYR A 1 113 ? 8.930 28.593 1.082 1.00 35.49 111 TYR A O 1
ATOM 718 N N . HIS A 1 114 ? 10.396 30.029 2.002 1.00 26.50 112 HIS A N 1
ATOM 719 C CA A HIS A 1 114 ? 11.206 28.922 2.541 0.50 31.14 112 HIS A CA 1
ATOM 720 C CA B HIS A 1 114 ? 11.192 28.909 2.520 0.50 30.99 112 HIS A CA 1
ATOM 721 C C . HIS A 1 114 ? 10.533 28.261 3.741 1.00 35.92 112 HIS A C 1
ATOM 722 O O . HIS A 1 114 ? 10.640 27.055 3.942 1.00 39.81 112 HIS A O 1
ATOM 735 N N . ASP A 1 115 ? 9.860 29.057 4.556 1.00 34.43 113 ASP A N 1
ATOM 736 C CA . ASP A 1 115 ? 9.068 28.509 5.666 1.00 43.76 113 ASP A CA 1
ATOM 737 C C . ASP A 1 115 ? 7.986 27.570 5.201 1.00 45.85 113 ASP A C 1
ATOM 738 O O . ASP A 1 115 ? 7.811 26.503 5.778 1.00 56.70 113 ASP A O 1
ATOM 743 N N . ASP A 1 116 ? 7.211 27.997 4.211 1.00 50.23 114 ASP A N 1
ATOM 744 C CA . ASP A 1 116 ? 6.087 27.202 3.715 1.00 56.26 114 ASP A CA 1
ATOM 745 C C . ASP A 1 116 ? 6.533 25.825 3.202 1.00 59.90 114 ASP A C 1
ATOM 746 O O . ASP A 1 116 ? 5.832 24.829 3.385 1.00 62.86 114 ASP A O 1
ATOM 751 N N . VAL A 1 117 ? 7.700 25.759 2.574 1.00 52.09 115 VAL A N 1
ATOM 752 C CA . VAL A 1 117 ? 8.218 24.477 2.087 1.00 55.82 115 VAL A CA 1
ATOM 753 C C . VAL A 1 117 ? 8.525 23.499 3.230 1.00 61.55 115 VAL A C 1
ATOM 754 O O . VAL A 1 117 ? 8.379 22.286 3.091 1.00 62.73 115 VAL A O 1
ATOM 758 N N . MET A 1 118 ? 8.928 24.034 4.372 1.00 63.85 116 MET A N 1
ATOM 759 C CA . MET A 1 118 ? 9.204 23.207 5.538 1.00 69.48 116 MET A CA 1
ATOM 760 C C . MET A 1 118 ? 7.969 22.842 6.380 1.00 70.37 116 MET A C 1
ATOM 761 O O . MET A 1 118 ? 7.811 21.693 6.783 1.00 71.96 116 MET A O 1
ATOM 766 N N . ASP A 1 119 ? 7.098 23.815 6.627 1.00 74.20 117 ASP A N 1
ATOM 767 C CA . ASP A 1 119 ? 5.855 23.576 7.361 1.00 78.37 117 ASP A CA 1
ATOM 768 C C . ASP A 1 119 ? 4.932 22.622 6.602 1.00 79.74 117 ASP A C 1
ATOM 769 O O . ASP A 1 119 ? 5.393 21.735 5.882 1.00 78.61 117 ASP A O 1
ATOM 774 N N . ASN A 1 131 ? 2.973 17.213 -8.973 1.00 105.05 129 ASN A N 1
ATOM 775 C CA . ASN A 1 131 ? 2.917 16.749 -7.592 1.00 105.87 129 ASN A CA 1
ATOM 776 C C . ASN A 1 131 ? 3.501 17.765 -6.607 1.00 104.61 129 ASN A C 1
ATOM 777 O O . ASN A 1 131 ? 3.432 18.974 -6.832 1.00 105.04 129 ASN A O 1
ATOM 782 N N . ALA A 1 132 ? 4.079 17.264 -5.519 1.00 101.92 130 ALA A N 1
ATOM 783 C CA . ALA A 1 132 ? 4.598 18.124 -4.458 1.00 98.02 130 ALA A CA 1
ATOM 784 C C . ALA A 1 132 ? 6.106 18.368 -4.567 1.00 94.26 130 ALA A C 1
ATOM 785 O O . ALA A 1 132 ? 6.623 19.341 -4.020 1.00 91.12 130 ALA A O 1
ATOM 787 N N . ARG A 1 133 ? 6.810 17.483 -5.267 1.00 92.48 131 ARG A N 1
ATOM 788 C CA . ARG A 1 133 ? 8.250 17.648 -5.451 1.00 89.78 131 ARG A CA 1
ATOM 789 C C . ARG A 1 133 ? 8.550 18.928 -6.239 1.00 86.44 131 ARG A C 1
ATOM 790 O O . ARG A 1 133 ? 9.579 19.573 -6.027 1.00 82.90 131 ARG A O 1
ATOM 798 N N . TRP A 1 134 ? 7.640 19.290 -7.142 1.00 79.29 132 TRP A N 1
ATOM 799 C CA . TRP A 1 134 ? 7.810 20.476 -7.978 1.00 72.82 132 TRP A CA 1
ATOM 800 C C . TRP A 1 134 ? 7.552 21.773 -7.209 1.00 69.85 132 TRP A C 1
ATOM 801 O O . TRP A 1 134 ? 8.346 22.715 -7.288 1.00 63.94 132 TRP A O 1
ATOM 812 N N . ASP A 1 135 ? 6.445 21.816 -6.474 1.00 63.91 133 ASP A N 1
ATOM 813 C CA . ASP A 1 135 ? 6.082 22.993 -5.687 1.00 65.83 133 ASP A CA 1
ATOM 814 C C . ASP A 1 135 ? 7.181 23.377 -4.691 1.00 62.53 133 ASP A C 1
ATOM 815 O O . ASP A 1 135 ? 7.419 24.560 -4.415 1.00 55.04 133 ASP A O 1
ATOM 820 N N . ASN A 1 136 ? 7.852 22.375 -4.145 1.00 53.49 134 ASN A N 1
ATOM 821 C CA . ASN A 1 136 ? 8.896 22.650 -3.184 1.00 55.41 134 ASN A CA 1
ATOM 822 C C . ASN A 1 136 ? 10.123 23.223 -3.880 1.00 51.64 134 ASN A C 1
ATOM 823 O O . ASN A 1 136 ? 10.695 24.228 -3.451 1.00 44.80 134 ASN A O 1
ATOM 828 N N . SER A 1 137 ? 10.519 22.592 -4.972 1.00 48.62 135 SER A N 1
ATOM 829 C CA . SER A 1 137 ? 11.623 23.125 -5.723 1.00 52.08 135 SER A CA 1
ATOM 830 C C . SER A 1 137 ? 11.327 24.571 -6.073 1.00 46.72 135 SER A C 1
ATOM 831 O O . SER A 1 137 ? 12.175 25.437 -5.884 1.00 43.23 135 SER A O 1
ATOM 834 N N . VAL A 1 138 ? 10.131 24.860 -6.568 1.00 37.22 136 VAL A N 1
ATOM 835 C CA . VAL A 1 138 ? 9.965 26.196 -7.104 1.00 40.30 136 VAL A CA 1
ATOM 836 C C . VAL A 1 138 ? 9.850 27.231 -5.999 1.00 34.25 136 VAL A C 1
ATOM 837 O O . VAL A 1 138 ? 10.319 28.348 -6.169 1.00 40.09 136 VAL A O 1
ATOM 841 N N . ALA A 1 139 ? 9.253 26.868 -4.872 1.00 32.55 137 ALA A N 1
ATOM 842 C CA . ALA A 1 139 ? 9.209 27.779 -3.730 1.00 35.31 137 ALA A CA 1
ATOM 843 C C . ALA A 1 139 ? 10.600 28.118 -3.189 1.00 33.57 137 ALA A C 1
ATOM 844 O O . ALA A 1 139 ? 10.849 29.241 -2.752 1.00 31.18 137 ALA A O 1
ATOM 846 N N . ILE A 1 140 ? 11.491 27.138 -3.186 1.00 25.11 138 ILE A N 1
ATOM 847 C CA . ILE A 1 140 ? 12.860 27.374 -2.722 1.00 22.00 138 ILE A CA 1
ATOM 848 C C . ILE A 1 140 ? 13.496 28.400 -3.653 1.00 26.87 138 ILE A C 1
ATOM 849 O O . ILE A 1 140 ? 14.160 29.341 -3.210 1.00 26.45 138 ILE A O 1
ATOM 854 N N . LEU A 1 141 ? 13.301 28.195 -4.956 1.00 25.79 139 LEU A N 1
ATOM 855 C CA . LEU A 1 141 ? 13.911 29.067 -5.943 1.00 25.39 139 LEU A CA 1
ATOM 856 C C . LEU A 1 141 ? 13.248 30.448 -5.972 1.00 25.81 139 LEU A C 1
ATOM 857 O O . LEU A 1 141 ? 13.925 31.462 -6.205 1.00 27.26 139 LEU A O 1
ATOM 862 N N . ALA A 1 142 ? 11.944 30.507 -5.752 1.00 24.37 140 ALA A N 1
ATOM 863 C CA . ALA A 1 142 ? 11.299 31.824 -5.646 1.00 25.50 140 ALA A CA 1
ATOM 864 C C . ALA A 1 142 ? 11.890 32.623 -4.460 1.00 26.40 140 ALA A C 1
ATOM 865 O O . ALA A 1 142 ? 12.150 33.833 -4.560 1.00 26.61 140 ALA A O 1
ATOM 867 N N . GLY A 1 143 ? 12.085 31.952 -3.329 1.00 27.67 141 GLY A N 1
ATOM 868 C CA . GLY A 1 143 ? 12.683 32.615 -2.170 1.00 25.02 141 GLY A CA 1
ATOM 869 C C . GLY A 1 143 ? 14.083 33.104 -2.541 1.00 28.59 141 GLY A C 1
ATOM 870 O O . GLY A 1 143 ? 14.456 34.229 -2.221 1.00 23.03 141 GLY A O 1
ATOM 871 N N . ASP A 1 144 ? 14.851 32.284 -3.251 1.00 25.97 142 ASP A N 1
ATOM 872 C CA . ASP A 1 144 ? 16.231 32.682 -3.605 1.00 25.57 142 ASP A CA 1
ATOM 873 C C . ASP A 1 144 ? 16.292 33.873 -4.575 1.00 22.64 142 ASP A C 1
ATOM 874 O O . ASP A 1 144 ? 17.179 34.759 -4.447 1.00 23.97 142 ASP A O 1
ATOM 879 N N . ILE A 1 145 ? 15.411 33.893 -5.582 1.00 21.51 143 ILE A N 1
ATOM 880 C CA . ILE A 1 145 ? 15.499 34.982 -6.537 1.00 23.23 143 ILE A CA 1
ATOM 881 C C . ILE A 1 145 ? 15.055 36.268 -5.822 1.00 20.15 143 ILE A C 1
ATOM 882 O O . ILE A 1 145 ? 15.581 37.354 -6.118 1.00 24.81 143 ILE A O 1
ATOM 887 N N . LEU A 1 146 ? 14.135 36.152 -4.870 1.00 20.86 144 LEU A N 1
ATOM 888 C CA . LEU A 1 146 ? 13.769 37.343 -4.063 1.00 23.35 144 LEU A CA 1
ATOM 889 C C . LEU A 1 146 ? 14.976 37.904 -3.315 1.00 27.14 144 LEU A C 1
ATOM 890 O O . LEU A 1 146 ? 15.211 39.124 -3.294 1.00 23.96 144 LEU A O 1
ATOM 895 N N . LEU A 1 147 ? 15.762 37.022 -2.714 1.00 24.85 145 LEU A N 1
ATOM 896 C CA . LEU A 1 147 ? 17.006 37.455 -2.041 1.00 23.21 145 LEU A CA 1
ATOM 897 C C . LEU A 1 147 ? 17.965 38.111 -3.039 1.00 26.32 145 LEU A C 1
ATOM 898 O O . LEU A 1 147 ? 18.611 39.113 -2.722 1.00 22.37 145 LEU A O 1
ATOM 903 N N . ALA A 1 148 ? 18.039 37.599 -4.261 1.00 21.40 146 ALA A N 1
ATOM 904 C CA . ALA A 1 148 ? 18.886 38.260 -5.272 1.00 23.60 146 ALA A CA 1
ATOM 905 C C . ALA A 1 148 ? 18.347 39.673 -5.603 1.00 27.23 146 ALA A C 1
ATOM 906 O O . ALA A 1 148 ? 19.126 40.617 -5.733 1.00 24.30 146 ALA A O 1
ATOM 908 N N . HIS A 1 149 ? 17.031 39.800 -5.783 1.00 25.62 147 HIS A N 1
ATOM 909 C CA . HIS A 1 149 ? 16.402 41.127 -5.983 1.00 26.23 147 HIS A CA 1
ATOM 910 C C . HIS A 1 149 ? 16.731 42.069 -4.822 1.00 25.57 147 HIS A C 1
ATOM 911 O O . HIS A 1 149 ? 17.083 43.249 -5.022 1.00 25.54 147 HIS A O 1
ATOM 918 N N . ALA A 1 150 ? 16.580 41.568 -3.607 1.00 23.05 148 ALA A N 1
ATOM 919 C CA . ALA A 1 150 ? 16.846 42.407 -2.434 1.00 28.08 148 ALA A CA 1
ATOM 920 C C . ALA A 1 150 ? 18.302 42.890 -2.437 1.00 27.30 148 ALA A C 1
ATOM 921 O O . ALA A 1 150 ? 18.599 44.051 -2.141 1.00 26.00 148 ALA A O 1
ATOM 923 N N . SER A 1 151 ? 19.226 41.999 -2.745 1.00 24.83 149 SER A N 1
ATOM 924 C CA . SER A 1 151 ? 20.641 42.389 -2.789 1.00 24.90 149 SER A CA 1
ATOM 925 C C . SER A 1 151 ? 20.908 43.469 -3.830 1.00 25.62 149 SER A C 1
ATOM 926 O O . SER A 1 151 ? 21.740 44.364 -3.602 1.00 25.19 149 SER A O 1
ATOM 929 N N . GLY A 1 152 ? 20.239 43.383 -4.981 1.00 26.99 150 GLY A N 1
ATOM 930 C CA . GLY A 1 152 ? 20.359 44.434 -6.012 1.00 25.14 150 GLY A CA 1
ATOM 931 C C . GLY A 1 152 ? 20.027 45.803 -5.420 1.00 24.87 150 GLY A C 1
ATOM 932 O O . GLY A 1 152 ? 20.810 46.772 -5.561 1.00 24.51 150 GLY A O 1
ATOM 933 N N . LEU A 1 153 ? 18.873 45.900 -4.753 1.00 24.98 151 LEU A N 1
ATOM 934 C CA . LEU A 1 153 ? 18.473 47.184 -4.128 1.00 28.26 151 LEU A CA 1
ATOM 935 C C . LEU A 1 153 ? 19.433 47.624 -3.019 1.00 28.64 151 LEU A C 1
ATOM 936 O O . LEU A 1 153 ? 19.783 48.809 -2.890 1.00 25.34 151 LEU A O 1
ATOM 941 N N . MET A 1 154 ? 19.855 46.680 -2.196 1.00 23.90 152 MET A N 1
ATOM 942 C CA . MET A 1 154 ? 20.820 46.991 -1.110 1.00 23.39 152 MET A CA 1
ATOM 943 C C . MET A 1 154 ? 22.131 47.523 -1.637 1.00 24.41 152 MET A C 1
ATOM 944 O O . MET A 1 154 ? 22.775 48.325 -0.966 1.00 27.82 152 MET A O 1
ATOM 949 N N . SER A 1 155 ? 22.555 47.064 -2.817 1.00 25.91 153 SER A N 1
ATOM 950 C CA . SER A 1 155 ? 23.779 47.601 -3.434 1.00 25.81 153 SER A CA 1
ATOM 951 C C . SER A 1 155 ? 23.680 49.104 -3.686 1.00 30.77 153 SER A C 1
ATOM 952 O O . SER A 1 155 ? 24.696 49.793 -3.787 1.00 27.48 153 SER A O 1
ATOM 955 N N . GLN A 1 156 ? 22.455 49.612 -3.773 1.00 26.04 154 GLN A N 1
ATOM 956 C CA . GLN A 1 156 ? 22.257 51.038 -3.989 1.00 29.97 154 GLN A CA 1
ATOM 957 C C . GLN A 1 156 ? 22.045 51.765 -2.663 1.00 33.20 154 GLN A C 1
ATOM 958 O O . GLN A 1 156 ? 22.117 53.001 -2.608 1.00 34.92 154 GLN A O 1
ATOM 964 N N . LEU A 1 157 ? 21.809 51.012 -1.594 1.00 27.96 155 LEU A N 1
ATOM 965 C CA . LEU A 1 157 ? 21.514 51.611 -0.282 1.00 24.11 155 LEU A CA 1
ATOM 966 C C . LEU A 1 157 ? 22.779 51.791 0.547 1.00 29.88 155 LEU A C 1
ATOM 967 O O . LEU A 1 157 ? 22.800 52.605 1.448 1.00 31.21 155 LEU A O 1
ATOM 972 N N . GLY A 1 158 ? 23.829 51.030 0.249 1.00 29.42 156 GLY A N 1
ATOM 973 C CA . GLY A 1 158 ? 25.098 51.237 0.943 1.00 29.75 156 GLY A CA 1
ATOM 974 C C . GLY A 1 158 ? 25.490 50.043 1.804 1.00 32.14 156 GLY A C 1
ATOM 975 O O . GLY A 1 158 ? 24.652 49.202 2.141 1.00 27.33 156 GLY A O 1
ATOM 976 N N . THR A 1 159 ? 26.761 49.968 2.178 1.00 31.35 157 THR A N 1
ATOM 977 C CA . THR A 1 159 ? 27.261 48.779 2.887 1.00 33.31 157 THR A CA 1
ATOM 978 C C . THR A 1 159 ? 26.713 48.638 4.298 1.00 31.08 157 THR A C 1
ATOM 979 O O . THR A 1 159 ? 26.629 47.502 4.809 1.00 28.72 157 THR A O 1
ATOM 983 N N . ASP A 1 160 ? 26.364 49.738 4.968 1.00 28.25 158 ASP A N 1
ATOM 984 C CA A ASP A 1 160 ? 25.795 49.628 6.306 0.50 29.92 158 ASP A CA 1
ATOM 985 C CA B ASP A 1 160 ? 25.779 49.599 6.321 0.50 30.87 158 ASP A CA 1
ATOM 986 C C . ASP A 1 160 ? 24.447 48.891 6.250 1.00 31.74 158 ASP A C 1
ATOM 987 O O . ASP A 1 160 ? 24.089 48.169 7.176 1.00 26.46 158 ASP A O 1
ATOM 996 N N . THR A 1 161 ? 23.699 49.099 5.162 1.00 24.97 159 THR A N 1
ATOM 997 C CA . THR A 1 161 ? 22.423 48.384 5.001 1.00 26.67 159 THR A CA 1
ATOM 998 C C . THR A 1 161 ? 22.698 46.909 4.804 1.00 24.11 159 THR A C 1
ATOM 999 O O . THR A 1 161 ? 22.001 46.031 5.373 1.00 23.30 159 THR A O 1
ATOM 1003 N N . VAL A 1 162 ? 23.723 46.621 4.014 1.00 22.30 160 VAL A N 1
ATOM 1004 C CA . VAL A 1 162 ? 24.081 45.229 3.719 1.00 25.86 160 VAL A CA 1
ATOM 1005 C C . VAL A 1 162 ? 24.524 44.503 5.016 1.00 26.70 160 VAL A C 1
ATOM 1006 O O . VAL A 1 162 ? 24.151 43.364 5.254 1.00 24.54 160 VAL A O 1
ATOM 1010 N N . ALA A 1 163 ? 25.325 45.179 5.840 1.00 26.12 161 ALA A N 1
ATOM 1011 C CA . ALA A 1 163 ? 25.827 44.602 7.093 1.00 24.29 161 ALA A CA 1
ATOM 1012 C C . ALA A 1 163 ? 24.650 44.317 8.009 1.00 24.21 161 ALA A C 1
ATOM 1013 O O . ALA A 1 163 ? 24.561 43.247 8.646 1.00 25.96 161 ALA A O 1
ATOM 1015 N N . HIS A 1 164 ? 23.733 45.282 8.087 1.00 24.36 162 HIS A N 1
ATOM 1016 C CA . HIS A 1 164 ? 22.546 45.123 8.921 1.00 28.51 162 HIS A CA 1
ATOM 1017 C C . HIS A 1 164 ? 21.655 43.998 8.394 1.00 27.37 162 HIS A C 1
ATOM 1018 O O . HIS A 1 164 ? 21.129 43.193 9.166 1.00 28.25 162 HIS A O 1
ATOM 1025 N N . PHE A 1 165 ? 21.493 43.932 7.076 1.00 25.32 163 PHE A N 1
ATOM 1026 C CA . PHE A 1 165 ? 20.761 42.817 6.455 1.00 25.83 163 PHE A CA 1
ATOM 1027 C C . PHE A 1 165 ? 21.392 41.472 6.803 1.00 28.59 163 PHE A C 1
ATOM 1028 O O . PHE A 1 165 ? 20.696 40.508 7.165 1.00 24.60 163 PHE A O 1
ATOM 1036 N N . ALA A 1 166 ? 22.715 41.390 6.695 1.00 25.24 164 ALA A N 1
ATOM 1037 C CA . ALA A 1 166 ? 23.395 40.126 6.960 1.00 24.81 164 ALA A CA 1
ATOM 1038 C C . ALA A 1 166 ? 23.058 39.619 8.372 1.00 25.20 164 ALA A C 1
ATOM 1039 O O . ALA A 1 166 ? 22.778 38.422 8.572 1.00 23.37 164 ALA A O 1
ATOM 1041 N N . GLU A 1 167 ? 23.053 40.535 9.339 1.00 25.85 165 GLU A N 1
ATOM 1042 C CA . GLU A 1 167 ? 22.746 40.189 10.726 1.00 29.69 165 GLU A CA 1
ATOM 1043 C C . GLU A 1 167 ? 21.292 39.807 10.874 1.00 29.95 165 GLU A C 1
ATOM 1044 O O . GLU A 1 167 ? 20.962 38.783 11.469 1.00 24.46 165 GLU A O 1
ATOM 1050 N N . THR A 1 168 ? 20.406 40.653 10.351 1.00 26.11 166 THR A N 1
ATOM 1051 C CA . THR A 1 168 ? 18.973 40.383 10.415 1.00 26.83 166 THR A CA 1
ATOM 1052 C C . THR A 1 168 ? 18.569 39.058 9.764 1.00 24.80 166 THR A C 1
ATOM 1053 O O . THR A 1 168 ? 17.848 38.227 10.347 1.00 25.43 166 THR A O 1
ATOM 1057 N N . PHE A 1 169 ? 19.018 38.858 8.541 1.00 23.41 167 PHE A N 1
ATOM 1058 C CA . PHE A 1 169 ? 18.702 37.645 7.814 1.00 24.72 167 PHE A CA 1
ATOM 1059 C C . PHE A 1 169 ? 19.316 36.400 8.500 1.00 24.03 167 PHE A C 1
ATOM 1060 O O . PHE A 1 169 ? 18.652 35.387 8.644 1.00 26.50 167 PHE A O 1
ATOM 1068 N N . GLY A 1 170 ? 20.544 36.507 8.971 1.00 24.74 168 GLY A N 1
ATOM 1069 C CA . GLY A 1 170 ? 21.167 35.411 9.755 1.00 26.40 168 GLY A CA 1
ATOM 1070 C C . GLY A 1 170 ? 20.327 35.038 10.989 1.00 26.22 168 GLY A C 1
ATOM 1071 O O . GLY A 1 170 ? 20.113 33.863 11.289 1.00 22.63 168 GLY A O 1
ATOM 1072 N N . GLU A 1 171 ? 19.847 36.041 11.700 1.00 23.12 169 GLU A N 1
ATOM 1073 C CA . GLU A 1 171 ? 18.905 35.796 12.820 1.00 28.03 169 GLU A CA 1
ATOM 1074 C C . GLU A 1 171 ? 17.611 35.132 12.419 1.00 32.14 169 GLU A C 1
ATOM 1075 O O . GLU A 1 171 ? 17.151 34.217 13.125 1.00 27.87 169 GLU A O 1
ATOM 1081 N N . LEU A 1 172 ? 17.001 35.597 11.323 1.00 27.53 170 LEU A N 1
ATOM 1082 C CA . LEU A 1 172 ? 15.745 35.011 10.860 1.00 27.55 170 LEU A CA 1
ATOM 1083 C C . LEU A 1 172 ? 15.960 33.557 10.542 1.00 28.08 170 LEU A C 1
ATOM 1084 O O . LEU A 1 172 ? 15.120 32.727 10.859 1.00 26.44 170 LEU A O 1
ATOM 1089 N N . VAL A 1 173 ? 17.073 33.251 9.873 1.00 21.89 171 VAL A N 1
ATOM 1090 C CA . VAL A 1 173 ? 17.353 31.876 9.481 1.00 25.13 171 VAL A CA 1
ATOM 1091 C C . VAL A 1 173 ? 17.622 31.046 10.752 1.00 26.85 171 VAL A C 1
ATOM 1092 O O . VAL A 1 173 ? 17.204 29.894 10.860 1.00 25.99 171 VAL A O 1
ATOM 1096 N N . THR A 1 174 ? 18.301 31.660 11.714 1.00 24.30 172 THR A N 1
ATOM 1097 C CA . THR A 1 174 ? 18.612 30.977 12.981 1.00 24.70 172 THR A CA 1
ATOM 1098 C C . THR A 1 174 ? 17.289 30.638 13.686 1.00 25.72 172 THR A C 1
ATOM 1099 O O . THR A 1 174 ? 17.128 29.536 14.194 1.00 22.48 172 THR A O 1
ATOM 1103 N N . GLY A 1 175 ? 16.342 31.575 13.699 1.00 23.67 173 GLY A N 1
ATOM 1104 C CA . GLY A 1 175 ? 15.028 31.323 14.319 1.00 22.39 173 GLY A CA 1
ATOM 1105 C C . GLY A 1 175 ? 14.285 30.177 13.668 1.00 24.48 173 GLY A C 1
ATOM 1106 O O . GLY A 1 175 ? 13.686 29.338 14.358 1.00 26.34 173 GLY A O 1
ATOM 1107 N N . GLN A 1 176 ? 14.279 30.129 12.334 1.00 24.23 174 GLN A N 1
ATOM 1108 C CA . GLN A 1 176 ? 13.647 28.998 11.625 1.00 27.07 174 GLN A CA 1
ATOM 1109 C C . GLN A 1 176 ? 14.332 27.663 11.985 1.00 28.42 174 GLN A C 1
ATOM 1110 O O . GLN A 1 176 ? 13.673 26.645 12.201 1.00 28.64 174 GLN A O 1
ATOM 1116 N N . MET A 1 177 ? 15.654 27.652 12.014 1.00 23.60 175 MET A N 1
ATOM 1117 C CA . MET A 1 177 ? 16.402 26.411 12.368 1.00 22.78 175 MET A CA 1
ATOM 1118 C C . MET A 1 177 ? 16.114 26.029 13.817 1.00 28.15 175 MET A C 1
ATOM 1119 O O . MET A 1 177 ? 15.938 24.864 14.131 1.00 31.35 175 MET A O 1
ATOM 1124 N N . ARG A 1 178 ? 16.072 27.026 14.696 1.00 24.13 176 ARG A N 1
ATOM 1125 C CA . ARG A 1 178 ? 15.772 26.787 16.117 1.00 27.38 176 ARG A CA 1
ATOM 1126 C C . ARG A 1 178 ? 14.390 26.158 16.285 1.00 28.97 176 ARG A C 1
ATOM 1127 O O . ARG A 1 178 ? 14.193 25.196 17.040 1.00 31.24 176 ARG A O 1
ATOM 1135 N N . GLU A 1 179 ? 13.419 26.697 15.577 1.00 28.21 177 GLU A N 1
ATOM 1136 C CA . GLU A 1 179 ? 12.086 26.118 15.643 1.00 33.98 177 GLU A CA 1
ATOM 1137 C C . GLU A 1 179 ? 12.074 24.685 15.085 1.00 38.19 177 GLU A C 1
ATOM 1138 O O . GLU A 1 179 ? 11.400 23.801 15.633 1.00 37.15 177 GLU A O 1
ATOM 1144 N N . THR A 1 180 ? 12.806 24.471 13.996 1.00 34.71 178 THR A N 1
ATOM 1145 C CA . THR A 1 180 ? 12.921 23.146 13.369 1.00 35.17 178 THR A CA 1
ATOM 1146 C C . THR A 1 180 ? 13.565 22.094 14.282 1.00 38.31 178 THR A C 1
ATOM 1147 O O . THR A 1 180 ? 13.049 20.985 14.393 1.00 39.86 178 THR A O 1
ATOM 1151 N N . VAL A 1 181 ? 14.680 22.419 14.934 1.00 32.14 179 VAL A N 1
ATOM 1152 C CA . VAL A 1 181 ? 15.324 21.444 15.841 1.00 36.89 179 VAL A CA 1
ATOM 1153 C C . VAL A 1 181 ? 14.605 21.279 17.183 1.00 43.93 179 VAL A C 1
ATOM 1154 O O . VAL A 1 181 ? 14.746 20.253 17.848 1.00 38.02 179 VAL A O 1
ATOM 1158 N N . GLY A 1 182 ? 13.856 22.292 17.611 1.00 32.32 180 GLY A N 1
ATOM 1159 C CA . GLY A 1 182 ? 13.134 22.160 18.863 1.00 33.70 180 GLY A CA 1
ATOM 1160 C C . GLY A 1 182 ? 13.899 22.571 20.093 1.00 36.30 180 GLY A C 1
ATOM 1161 O O . GLY A 1 182 ? 15.065 22.966 20.021 1.00 37.33 180 GLY A O 1
ATOM 1162 N N . PRO A 1 183 ? 13.235 22.505 21.254 1.00 38.39 181 PRO A N 1
ATOM 1163 C CA . PRO A 1 183 ? 13.841 22.973 22.490 1.00 42.29 181 PRO A CA 1
ATOM 1164 C C . PRO A 1 183 ? 14.955 22.075 23.010 1.00 42.78 181 PRO A C 1
ATOM 1165 O O . PRO A 1 183 ? 15.739 22.510 23.846 1.00 40.97 181 PRO A O 1
ATOM 1169 N N . ARG A 1 184 ? 15.039 20.845 22.509 1.00 55.69 182 ARG A N 1
ATOM 1170 C CA . ARG A 1 184 ? 16.041 19.892 23.008 1.00 58.37 182 ARG A CA 1
ATOM 1171 C C . ARG A 1 184 ? 15.973 19.853 24.532 1.00 57.34 182 ARG A C 1
ATOM 1172 O O . ARG A 1 184 ? 14.940 19.509 25.095 1.00 58.23 182 ARG A O 1
ATOM 1180 N N . ASP A 1 185 ? 17.064 20.240 25.187 1.00 56.10 183 ASP A N 1
ATOM 1181 C CA . ASP A 1 185 ? 17.142 20.213 26.644 1.00 63.13 183 ASP A CA 1
ATOM 1182 C C . ASP A 1 185 ? 17.022 21.598 27.285 1.00 59.45 183 ASP A C 1
ATOM 1183 O O . ASP A 1 185 ? 17.280 21.747 28.477 1.00 55.47 183 ASP A O 1
ATOM 1188 N N . THR A 1 186 ? 16.647 22.618 26.522 1.00 51.18 184 THR A N 1
ATOM 1189 C CA . THR A 1 186 ? 16.587 23.958 27.111 1.00 43.00 184 THR A CA 1
ATOM 1190 C C . THR A 1 186 ? 15.235 24.226 27.759 1.00 36.41 184 THR A C 1
ATOM 1191 O O . THR A 1 186 ? 14.256 23.485 27.555 1.00 37.13 184 THR A O 1
ATOM 1195 N N . ASP A 1 187 ? 15.188 25.284 28.553 1.00 36.52 185 ASP A N 1
ATOM 1196 C CA . ASP A 1 187 ? 13.932 25.729 29.122 1.00 39.72 185 ASP A CA 1
ATOM 1197 C C . ASP A 1 187 ? 12.950 26.054 27.981 1.00 41.55 185 ASP A C 1
ATOM 1198 O O . ASP A 1 187 ? 13.257 26.857 27.092 1.00 32.94 185 ASP A O 1
ATOM 1203 N N . PRO A 1 188 ? 11.780 25.406 27.986 1.00 37.79 186 PRO A N 1
ATOM 1204 C CA . PRO A 1 188 ? 10.812 25.559 26.883 1.00 32.32 186 PRO A CA 1
ATOM 1205 C C . PRO A 1 188 ? 10.305 27.008 26.684 1.00 34.70 186 PRO A C 1
ATOM 1206 O O . PRO A 1 188 ? 9.950 27.391 25.570 1.00 32.18 186 PRO A O 1
ATOM 1210 N N . ILE A 1 189 ? 10.273 27.808 27.742 1.00 32.68 187 ILE A N 1
ATOM 1211 C CA . ILE A 1 189 ? 9.812 29.185 27.622 1.00 33.35 187 ILE A CA 1
ATOM 1212 C C . ILE A 1 189 ? 10.899 30.093 27.022 1.00 34.97 187 ILE A C 1
ATOM 1213 O O . ILE A 1 189 ? 10.604 30.971 26.222 1.00 32.92 187 ILE A O 1
ATOM 1218 N N . GLU A 1 190 ? 12.146 29.870 27.417 1.00 30.94 188 GLU A N 1
ATOM 1219 C CA . GLU A 1 190 ? 13.305 30.507 26.765 1.00 32.57 188 GLU A CA 1
ATOM 1220 C C . GLU A 1 190 ? 13.375 30.147 25.275 1.00 33.69 188 GLU A C 1
ATOM 1221 O O . GLU A 1 190 ? 13.680 30.999 24.431 1.00 31.38 188 GLU A O 1
ATOM 1227 N N . HIS A 1 191 ? 13.139 28.876 24.955 1.00 28.52 189 HIS A N 1
ATOM 1228 C CA . HIS A 1 191 ? 13.097 28.433 23.563 1.00 34.40 189 HIS A CA 1
ATOM 1229 C C . HIS A 1 191 ? 12.031 29.194 22.779 1.00 32.90 189 HIS A C 1
ATOM 1230 O O . HIS A 1 191 ? 12.289 29.723 21.700 1.00 27.20 189 HIS A O 1
ATOM 1237 N N . TYR A 1 192 ? 10.816 29.226 23.320 1.00 26.25 190 TYR A N 1
ATOM 1238 C CA . TYR A 1 192 ? 9.715 29.887 22.669 1.00 29.48 190 TYR A CA 1
ATOM 1239 C C . TYR A 1 192 ? 10.078 31.341 22.460 1.00 27.08 190 TYR A C 1
ATOM 1240 O O . TYR A 1 192 ? 9.871 31.876 21.396 1.00 29.64 190 TYR A O 1
ATOM 1249 N N . THR A 1 193 ? 10.619 31.975 23.489 1.00 27.18 191 THR A N 1
ATOM 1250 C CA . THR A 1 193 ? 10.947 33.403 23.416 1.00 28.41 191 THR A CA 1
ATOM 1251 C C . THR A 1 193 ? 12.011 33.669 22.346 1.00 29.63 191 THR A C 1
ATOM 1252 O O . THR A 1 193 ? 11.895 34.637 21.567 1.00 27.00 191 THR A O 1
ATOM 1256 N N . ASN A 1 194 ? 13.031 32.822 22.306 1.00 25.03 192 ASN A N 1
ATOM 1257 C CA . ASN A 1 194 ? 14.117 32.955 21.316 1.00 26.97 192 ASN A CA 1
ATOM 1258 C C . ASN A 1 194 ? 13.616 32.765 19.902 1.00 27.14 192 ASN A C 1
ATOM 1259 O O . ASN A 1 194 ? 13.999 33.496 19.002 1.00 25.12 192 ASN A O 1
ATOM 1264 N N . VAL A 1 195 ? 12.766 31.757 19.696 1.00 25.66 193 VAL A N 1
ATOM 1265 C CA . VAL A 1 195 ? 12.173 31.563 18.386 1.00 29.17 193 VAL A CA 1
ATOM 1266 C C . VAL A 1 195 ? 11.427 32.805 17.882 1.00 28.43 193 VAL A C 1
ATOM 1267 O O . VAL A 1 195 ? 11.652 33.230 16.746 1.00 25.06 193 VAL A O 1
ATOM 1271 N N . ILE A 1 196 ? 10.557 33.392 18.710 1.00 23.23 194 ILE A N 1
ATOM 1272 C CA A ILE A 1 196 ? 9.797 34.577 18.278 0.50 23.39 194 ILE A CA 1
ATOM 1273 C CA B ILE A 1 196 ? 9.792 34.594 18.306 0.50 23.80 194 ILE A CA 1
ATOM 1274 C C . ILE A 1 196 ? 10.704 35.788 18.054 1.00 23.99 194 ILE A C 1
ATOM 1275 O O . ILE A 1 196 ? 10.563 36.485 17.055 1.00 25.39 194 ILE A O 1
ATOM 1284 N N . ARG A 1 197 ? 11.641 36.018 18.960 1.00 23.96 195 ARG A N 1
ATOM 1285 C CA . ARG A 1 197 ? 12.593 37.141 18.793 1.00 22.35 195 ARG A CA 1
ATOM 1286 C C . ARG A 1 197 ? 13.315 37.037 17.439 1.00 28.56 195 ARG A C 1
ATOM 1287 O O . ARG A 1 197 ? 13.475 38.037 16.722 1.00 28.15 195 ARG A O 1
ATOM 1295 N N . GLU A 1 198 ? 13.770 35.828 17.092 1.00 26.14 196 GLU A N 1
ATOM 1296 C CA . GLU A 1 198 ? 14.532 35.616 15.846 1.00 27.18 196 GLU A CA 1
ATOM 1297 C C . GLU A 1 198 ? 13.688 35.539 14.582 1.00 31.91 196 GLU A C 1
ATOM 1298 O O . GLU A 1 198 ? 13.999 36.182 13.579 1.00 33.13 196 GLU A O 1
ATOM 1304 N N . LYS A 1 199 ? 12.625 34.752 14.625 1.00 25.57 197 LYS A N 1
ATOM 1305 C CA . LYS A 1 199 ? 11.768 34.575 13.456 1.00 31.76 197 LYS A CA 1
ATOM 1306 C C . LYS A 1 199 ? 10.938 35.786 13.122 1.00 35.75 197 LYS A C 1
ATOM 1307 O O . LYS A 1 199 ? 10.626 36.011 11.939 1.00 35.46 197 LYS A O 1
ATOM 1313 N N . THR A 1 200 ? 10.520 36.533 14.143 1.00 30.31 198 THR A N 1
ATOM 1314 C CA . THR A 1 200 ? 9.559 37.639 13.938 1.00 29.39 198 THR A CA 1
ATOM 1315 C C . THR A 1 200 ? 10.066 39.025 14.376 1.00 33.02 198 THR A C 1
ATOM 1316 O O . THR A 1 200 ? 9.930 40.014 13.638 1.00 31.73 198 THR A O 1
ATOM 1320 N N . GLY A 1 201 ? 10.609 39.115 15.586 1.00 25.28 199 GLY A N 1
ATOM 1321 C CA . GLY A 1 201 ? 10.989 40.436 16.120 1.00 26.65 199 GLY A CA 1
ATOM 1322 C C . GLY A 1 201 ? 12.067 41.115 15.291 1.00 30.59 199 GLY A C 1
ATOM 1323 O O . GLY A 1 201 ? 12.006 42.345 15.060 1.00 27.30 199 GLY A O 1
ATOM 1324 N N . VAL A 1 202 ? 13.080 40.349 14.847 1.00 24.92 200 VAL A N 1
ATOM 1325 C CA . VAL A 1 202 ? 14.276 41.022 14.312 1.00 24.16 200 VAL A CA 1
ATOM 1326 C C . VAL A 1 202 ? 13.959 41.756 13.014 1.00 25.99 200 VAL A C 1
ATOM 1327 O O . VAL A 1 202 ? 14.598 42.763 12.691 1.00 23.83 200 VAL A O 1
ATOM 1331 N N . LEU A 1 203 ? 13.000 41.259 12.253 1.00 24.36 201 LEU A N 1
ATOM 1332 C CA . 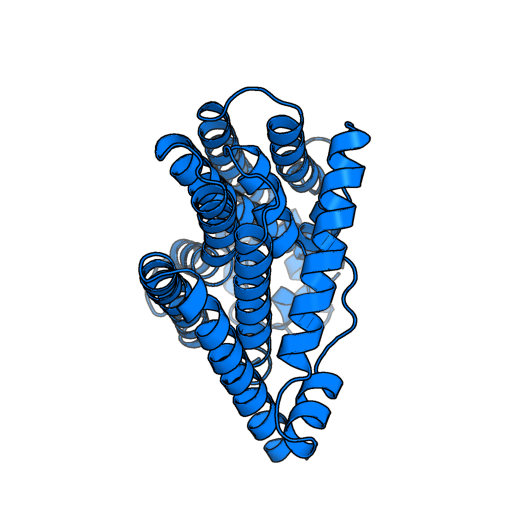LEU A 1 203 ? 12.720 41.903 10.969 1.00 29.30 201 LEU A CA 1
ATOM 1333 C C . LEU A 1 203 ? 11.865 43.164 11.141 1.00 27.71 201 LEU A C 1
ATOM 1334 O O . LEU A 1 203 ? 11.997 44.126 10.375 1.00 30.02 201 LEU A O 1
ATOM 1339 N N . ILE A 1 204 ? 10.993 43.165 12.140 1.00 26.75 202 ILE A N 1
ATOM 1340 C CA . ILE A 1 204 ? 10.235 44.386 12.444 1.00 27.06 202 ILE A CA 1
ATOM 1341 C C . ILE A 1 204 ? 11.198 45.435 13.009 1.00 26.86 202 ILE A C 1
ATOM 1342 O O . ILE A 1 204 ? 11.149 46.604 12.618 1.00 27.16 202 ILE A O 1
ATOM 1347 N N . ALA A 1 205 ? 12.096 45.010 13.897 1.00 26.31 203 ALA A N 1
ATOM 1348 C CA . ALA A 1 205 ? 13.166 45.867 14.402 1.00 25.43 203 ALA A CA 1
ATOM 1349 C C . ALA A 1 205 ? 13.967 46.444 13.238 1.00 28.96 203 ALA A C 1
ATOM 1350 O O . ALA A 1 205 ? 14.310 47.629 13.242 1.00 27.19 203 ALA A O 1
ATOM 1352 N N . SER A 1 206 ? 14.251 45.607 12.239 1.00 26.78 204 SER A N 1
ATOM 1353 C CA . SER A 1 206 ? 15.015 46.043 11.078 1.00 27.11 204 SER A CA 1
ATOM 1354 C C . SER A 1 206 ? 14.283 47.114 10.266 1.00 25.44 204 SER A C 1
ATOM 1355 O O . SER A 1 206 ? 14.898 48.021 9.751 1.00 26.01 204 SER A O 1
ATOM 1358 N N . ALA A 1 207 ? 12.982 46.958 10.086 1.00 23.63 205 ALA A N 1
ATOM 1359 C CA . ALA A 1 207 ? 12.184 47.968 9.411 1.00 26.10 205 ALA A CA 1
ATOM 1360 C C . ALA A 1 207 ? 12.322 49.332 10.124 1.00 28.31 205 ALA A C 1
ATOM 1361 O O . ALA A 1 207 ? 12.485 50.355 9.465 1.00 24.43 205 ALA A O 1
ATOM 1363 N N . GLY A 1 208 ? 12.273 49.341 11.457 1.00 23.90 206 GLY A N 1
ATOM 1364 C CA . GLY A 1 208 ? 12.418 50.624 12.221 1.00 23.95 206 GLY A CA 1
ATOM 1365 C C . GLY A 1 208 ? 13.826 51.187 12.032 1.00 27.77 206 GLY A C 1
ATOM 1366 O O . GLY A 1 208 ? 14.017 52.373 11.758 1.00 27.91 206 GLY A O 1
ATOM 1367 N N . TYR A 1 209 ? 14.817 50.320 12.145 1.00 25.73 207 TYR A N 1
ATOM 1368 C CA . TYR A 1 209 ? 16.217 50.723 12.015 1.00 25.11 207 TYR A CA 1
ATOM 1369 C C . TYR A 1 209 ? 16.467 51.368 10.636 1.00 27.57 207 TYR A C 1
ATOM 1370 O O . TYR A 1 209 ? 17.001 52.481 10.531 1.00 28.62 207 TYR A O 1
ATOM 1379 N N . LEU A 1 210 ? 16.049 50.674 9.576 1.00 23.61 208 LEU A N 1
ATOM 1380 C CA . LEU A 1 210 ? 16.353 51.082 8.216 1.00 24.40 208 LEU A CA 1
ATOM 1381 C C . LEU A 1 210 ? 15.552 52.319 7.809 1.00 26.98 208 LEU A C 1
ATOM 1382 O O . LEU A 1 210 ? 16.097 53.205 7.161 1.00 29.67 208 LEU A O 1
ATOM 1387 N N . GLY A 1 211 ? 14.269 52.356 8.156 1.00 26.76 209 GLY A N 1
ATOM 1388 C CA . GLY A 1 211 ? 13.429 53.513 7.849 1.00 27.60 209 GLY A CA 1
ATOM 1389 C C . GLY A 1 211 ? 14.017 54.759 8.483 1.00 32.29 209 GLY A C 1
ATOM 1390 O O . GLY A 1 211 ? 14.160 55.780 7.816 1.00 30.49 209 GLY A O 1
ATOM 1391 N N . ALA A 1 212 ? 14.397 54.667 9.755 1.00 26.91 210 ALA A N 1
ATOM 1392 C CA . ALA A 1 212 ? 14.958 55.822 10.454 1.00 29.04 210 ALA A CA 1
ATOM 1393 C C . ALA A 1 212 ? 16.352 56.175 9.919 1.00 32.83 210 ALA A C 1
ATOM 1394 O O . ALA A 1 212 ? 16.665 57.354 9.713 1.00 32.57 210 ALA A O 1
ATOM 1396 N N . MET A 1 213 ? 17.198 55.169 9.702 1.00 26.31 211 MET A N 1
ATOM 1397 C CA . MET A 1 213 ? 18.562 55.439 9.269 1.00 28.43 211 MET A CA 1
ATOM 1398 C C . MET A 1 213 ? 18.603 56.108 7.891 1.00 32.85 211 MET A C 1
ATOM 1399 O O . MET A 1 213 ? 19.355 57.077 7.688 1.00 33.05 211 MET A O 1
ATOM 1404 N N . HIS A 1 214 ? 17.848 55.570 6.937 1.00 29.86 212 HIS A N 1
ATOM 1405 C CA . HIS A 1 214 ? 17.806 56.158 5.591 1.00 30.72 212 HIS A CA 1
ATOM 1406 C C . HIS A 1 214 ? 17.118 57.519 5.515 1.00 33.79 212 HIS A C 1
ATOM 1407 O O . HIS A 1 214 ? 17.291 58.232 4.532 1.00 36.47 212 HIS A O 1
ATOM 1414 N N . ALA A 1 215 ? 16.364 57.876 6.548 1.00 30.42 213 ALA A N 1
ATOM 1415 C CA . ALA A 1 215 ? 15.794 59.213 6.637 1.00 32.36 213 ALA A CA 1
ATOM 1416 C C . ALA A 1 215 ? 16.755 60.194 7.318 1.00 36.46 213 ALA A C 1
ATOM 1417 O O . ALA A 1 215 ? 16.437 61.390 7.468 1.00 36.35 213 ALA A O 1
ATOM 1419 N N . GLY A 1 216 ? 17.917 59.688 7.728 1.00 33.47 214 GLY A N 1
ATOM 1420 C CA . GLY A 1 216 ? 18.912 60.477 8.454 1.00 37.58 214 GLY A CA 1
ATOM 1421 C C . GLY A 1 216 ? 18.550 60.850 9.886 1.00 43.92 214 GLY A C 1
ATOM 1422 O O . GLY A 1 216 ? 19.020 61.860 10.391 1.00 37.11 214 GLY A O 1
ATOM 1423 N N . ALA A 1 217 ? 17.732 60.040 10.563 1.00 35.69 215 ALA A N 1
ATOM 1424 C CA . ALA A 1 217 ? 17.455 60.271 11.985 1.00 33.06 215 ALA A CA 1
ATOM 1425 C C . ALA A 1 217 ? 18.717 60.220 12.857 1.00 34.08 215 ALA A C 1
ATOM 1426 O O . ALA A 1 217 ? 19.703 59.586 12.496 1.00 35.93 215 ALA A O 1
ATOM 1428 N N . ALA A 1 218 ? 18.672 60.882 14.014 1.00 39.70 216 ALA A N 1
ATOM 1429 C CA . ALA A 1 218 ? 19.733 60.776 15.031 1.00 41.04 216 ALA A CA 1
ATOM 1430 C C . ALA A 1 218 ? 19.895 59.326 15.512 1.00 43.27 216 ALA A C 1
ATOM 1431 O O . ALA A 1 218 ? 18.912 58.597 15.589 1.00 40.23 216 ALA A O 1
ATOM 1433 N N . PRO A 1 219 ? 21.136 58.914 15.813 1.00 39.48 217 PRO A N 1
ATOM 1434 C CA . PRO A 1 219 ? 21.508 57.557 16.262 1.00 37.82 217 PRO A CA 1
ATOM 1435 C C . PRO A 1 219 ? 20.616 57.015 17.387 1.00 38.05 217 PRO A C 1
ATOM 1436 O O . PRO A 1 219 ? 20.199 55.853 17.334 1.00 33.84 217 PRO A O 1
ATOM 1440 N N . GLU A 1 220 ? 20.326 57.849 18.380 1.00 36.42 218 GLU A N 1
ATOM 1441 C CA . GLU A 1 220 ? 19.485 57.460 19.505 1.00 39.56 218 GLU A CA 1
ATOM 1442 C C . GLU A 1 220 ? 18.065 57.155 19.039 1.00 36.62 218 GLU A C 1
ATOM 1443 O O . GLU A 1 220 ? 17.407 56.270 19.573 1.00 34.00 218 GLU A O 1
ATOM 1449 N N . HIS A 1 221 ? 17.597 57.890 18.039 1.00 28.69 219 HIS A N 1
ATOM 1450 C CA . HIS A 1 221 ? 16.249 57.696 17.556 1.00 35.02 219 HIS A CA 1
ATOM 1451 C C . HIS A 1 221 ? 16.189 56.455 16.679 1.00 34.25 219 HIS A C 1
ATOM 1452 O O . HIS A 1 221 ? 15.222 55.707 16.752 1.00 30.66 219 HIS A O 1
ATOM 1459 N N . ILE A 1 222 ? 17.222 56.249 15.871 1.00 29.30 220 ILE A N 1
ATOM 1460 C CA . ILE A 1 222 ? 17.343 55.020 15.083 1.00 32.16 220 ILE A CA 1
ATOM 1461 C C . ILE A 1 222 ? 17.334 53.813 16.029 1.00 32.51 220 ILE A C 1
ATOM 1462 O O . ILE A 1 222 ? 16.603 52.836 15.811 1.00 31.29 220 ILE A O 1
ATOM 1467 N N . ASP A 1 223 ? 18.141 53.891 17.085 1.00 31.80 221 ASP A N 1
ATOM 1468 C CA . ASP A 1 223 ? 18.224 52.805 18.054 1.00 35.80 221 ASP A CA 1
ATOM 1469 C C . ASP A 1 223 ? 16.880 52.570 18.758 1.00 35.41 221 ASP A C 1
ATOM 1470 O O . ASP A 1 223 ? 16.465 51.424 18.975 1.00 30.20 221 ASP A O 1
ATOM 1475 N N . ALA A 1 224 ? 16.202 53.654 19.133 1.00 29.44 222 ALA A N 1
ATOM 1476 C CA . ALA A 1 224 ? 14.926 53.525 19.815 1.00 29.84 222 ALA A CA 1
ATOM 1477 C C . ALA A 1 224 ? 13.882 52.854 18.917 1.00 27.46 222 ALA A C 1
ATOM 1478 O O . ALA A 1 224 ? 13.057 52.076 19.391 1.00 26.68 222 ALA A O 1
ATOM 1480 N N . LEU A 1 225 ? 13.871 53.203 17.631 1.00 27.01 223 LEU A N 1
ATOM 1481 C CA . LEU A 1 225 ? 12.851 52.656 16.716 1.00 22.84 223 LEU A CA 1
ATOM 1482 C C . LEU A 1 225 ? 13.119 51.172 16.425 1.00 25.33 223 LEU A C 1
ATOM 1483 O O . LEU A 1 225 ? 12.192 50.351 16.323 1.00 24.54 223 LEU A O 1
ATOM 1488 N N . LYS A 1 226 ? 14.389 50.841 16.316 1.00 27.34 224 LYS A N 1
ATOM 1489 C CA . LYS A 1 226 ? 14.799 49.456 16.214 1.00 29.66 224 LYS A CA 1
ATOM 1490 C C . LYS A 1 226 ? 14.276 48.640 17.423 1.00 31.28 224 LYS A C 1
ATOM 1491 O O . LYS A 1 226 ? 13.635 47.587 17.265 1.00 29.24 224 LYS A O 1
ATOM 1497 N N . ASN A 1 227 ? 14.546 49.141 18.627 1.00 23.79 225 ASN A N 1
ATOM 1498 C CA . ASN A 1 227 ? 14.198 48.413 19.857 1.00 26.06 225 ASN A CA 1
ATOM 1499 C C . ASN A 1 227 ? 12.691 48.352 20.030 1.00 24.11 225 ASN A C 1
ATOM 1500 O O . ASN A 1 227 ? 12.131 47.363 20.541 1.00 28.11 225 ASN A O 1
ATOM 1505 N N . PHE A 1 228 ? 12.006 49.411 19.601 1.00 24.32 226 PHE A N 1
ATOM 1506 C CA . PHE A 1 228 ? 10.556 49.424 19.667 1.00 24.56 226 PHE A CA 1
ATOM 1507 C C . PHE A 1 228 ? 9.988 48.341 18.737 1.00 23.66 226 PHE A C 1
ATOM 1508 O O . PHE A 1 228 ? 9.074 47.615 19.093 1.00 22.51 226 PHE A O 1
ATOM 1516 N N . GLY A 1 229 ? 10.542 48.238 17.540 1.00 22.08 227 GLY A N 1
ATOM 1517 C CA . GLY A 1 229 ? 10.075 47.203 16.595 1.00 22.51 227 GLY A CA 1
ATOM 1518 C C . GLY A 1 229 ? 10.310 45.800 17.173 1.00 26.23 227 GLY A C 1
ATOM 1519 O O . GLY A 1 229 ? 9.460 44.916 17.022 1.00 23.03 227 GLY A O 1
ATOM 1520 N N . ALA A 1 230 ? 11.448 45.570 17.823 1.00 22.53 228 ALA A N 1
ATOM 1521 C CA . ALA A 1 230 ? 11.677 44.251 18.448 1.00 26.52 228 ALA A CA 1
ATOM 1522 C C . ALA A 1 230 ? 10.609 43.917 19.490 1.00 24.78 228 ALA A C 1
ATOM 1523 O O . ALA A 1 230 ? 10.060 42.790 19.517 1.00 25.07 228 ALA A O 1
ATOM 1525 N N . ALA A 1 231 ? 10.285 44.900 20.325 1.00 20.61 229 ALA A N 1
ATOM 1526 C CA . ALA A 1 231 ? 9.324 44.693 21.412 1.00 25.80 229 ALA A CA 1
ATOM 1527 C C . ALA A 1 231 ? 7.922 44.459 20.855 1.00 24.47 229 ALA A C 1
ATOM 1528 O O . ALA A 1 231 ? 7.189 43.587 21.324 1.00 25.30 229 ALA A O 1
ATOM 1530 N N . VAL A 1 232 ? 7.558 45.235 19.836 1.00 23.16 230 VAL A N 1
ATOM 1531 C CA . VAL A 1 232 ? 6.269 45.070 19.186 1.00 26.41 230 VAL A CA 1
ATOM 1532 C C . VAL A 1 232 ? 6.125 43.692 18.506 1.00 26.73 230 VAL A C 1
ATOM 1533 O O . VAL A 1 232 ? 5.062 43.071 18.554 1.00 24.35 230 VAL A O 1
ATOM 1537 N N . GLY A 1 233 ? 7.191 43.221 17.893 1.00 26.83 231 GLY A N 1
ATOM 1538 C CA . GLY A 1 233 ? 7.184 41.843 17.305 1.00 25.69 231 GLY A CA 1
ATOM 1539 C C . GLY A 1 233 ? 6.823 40.808 18.360 1.00 30.46 231 GLY A C 1
ATOM 1540 O O . GLY A 1 233 ? 6.049 39.873 18.089 1.00 24.74 231 GLY A O 1
ATOM 1541 N N . MET A 1 234 ? 7.409 40.937 19.557 1.00 23.00 232 MET A N 1
ATOM 1542 C CA . MET A 1 234 ? 7.069 40.018 20.662 1.00 22.49 232 MET A CA 1
ATOM 1543 C C . MET A 1 234 ? 5.592 40.137 21.045 1.00 25.32 232 MET A C 1
ATOM 1544 O O . MET A 1 234 ? 4.902 39.131 21.216 1.00 21.98 232 MET A O 1
ATOM 1549 N N . I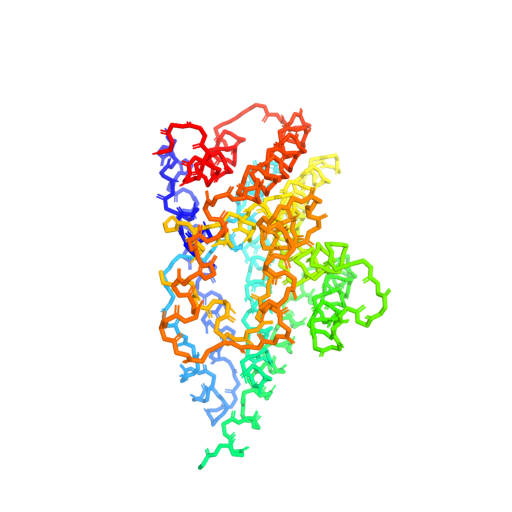LE A 1 235 ? 5.114 41.370 21.212 1.00 24.45 233 ILE A N 1
ATOM 1550 C CA . ILE A 1 235 ? 3.723 41.610 21.562 1.00 25.11 233 ILE A CA 1
ATOM 1551 C C . ILE A 1 235 ? 2.791 40.992 20.530 1.00 29.48 233 ILE A C 1
ATOM 1552 O O . ILE A 1 235 ? 1.851 40.278 20.895 1.00 27.15 233 ILE A O 1
ATOM 1557 N N . PHE A 1 236 ? 3.050 41.223 19.241 1.00 26.21 234 PHE A N 1
ATOM 1558 C CA . PHE A 1 236 ? 2.158 40.667 18.196 1.00 26.84 234 PHE A CA 1
ATOM 1559 C C . PHE A 1 236 ? 1.993 39.158 18.328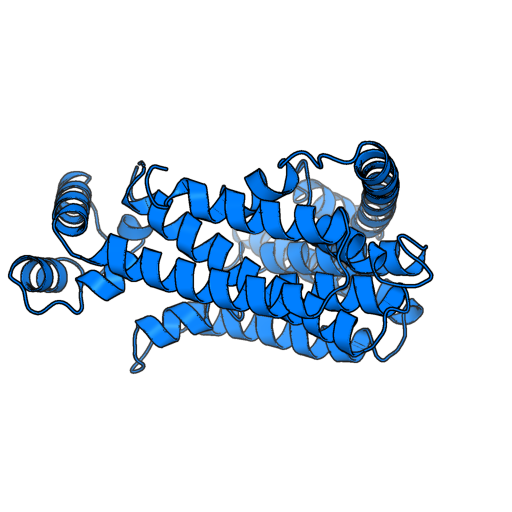 1.00 26.13 234 PHE A C 1
ATOM 1560 O O . PHE A 1 236 ? 0.890 38.641 18.241 1.00 27.05 234 PHE A O 1
ATOM 1568 N N . GLN A 1 237 ? 3.112 38.451 18.470 1.00 25.05 235 GLN A N 1
ATOM 1569 C CA . GLN A 1 237 ? 3.077 36.995 18.455 1.00 24.40 235 GLN A CA 1
ATOM 1570 C C . GLN A 1 237 ? 2.460 36.426 19.755 1.00 24.66 235 GLN A C 1
ATOM 1571 O O . GLN A 1 237 ? 1.706 35.472 19.706 1.00 26.44 235 GLN A O 1
ATOM 1577 N N . ILE A 1 238 ? 2.815 36.981 20.913 1.00 24.82 236 ILE A N 1
ATOM 1578 C CA . ILE A 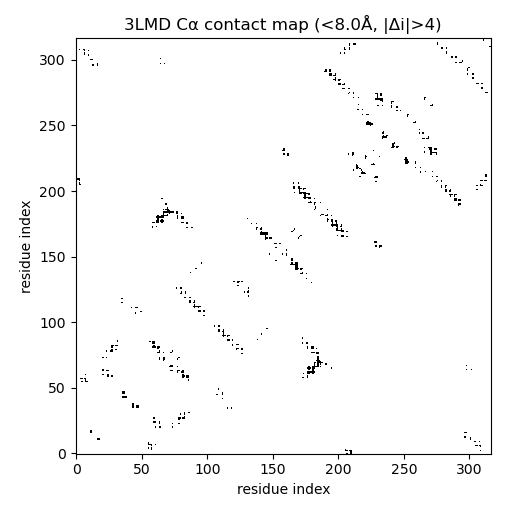1 238 ? 2.237 36.468 22.142 1.00 24.19 236 ILE A CA 1
ATOM 1579 C C . ILE A 1 238 ? 0.726 36.740 22.169 1.00 24.98 236 ILE A C 1
ATOM 1580 O O . ILE A 1 238 ? -0.066 35.877 22.567 1.00 26.38 236 ILE A O 1
ATOM 1585 N N . VAL A 1 239 ? 0.319 37.932 21.733 1.00 25.14 237 VAL A N 1
ATOM 1586 C CA . VAL A 1 239 ? -1.090 38.264 21.733 1.00 25.21 237 VAL A CA 1
ATOM 1587 C C . VAL A 1 239 ? -1.843 37.289 20.797 1.00 29.87 237 VAL A C 1
ATOM 1588 O O . VAL A 1 239 ? -2.906 36.773 21.155 1.00 28.66 237 VAL A O 1
ATOM 1592 N N . ASP A 1 240 ? -1.287 37.033 19.610 1.00 25.72 238 ASP A N 1
ATOM 1593 C CA . ASP A 1 240 ? -1.872 36.054 18.675 1.00 30.74 238 ASP A CA 1
ATOM 1594 C C . ASP A 1 240 ? -2.013 34.674 19.343 1.00 34.58 238 ASP A C 1
ATOM 1595 O O . ASP A 1 240 ? -3.017 33.951 19.161 1.00 29.81 238 ASP A O 1
ATOM 1600 N N . ASP A 1 241 ? -0.974 34.281 20.065 1.00 26.23 239 ASP A N 1
ATOM 1601 C CA . ASP A 1 241 ? -0.956 32.967 20.713 1.00 27.46 239 ASP A CA 1
ATOM 1602 C C . ASP A 1 241 ? -2.005 32.857 21.813 1.00 29.49 239 ASP A C 1
ATOM 1603 O O . ASP A 1 241 ? -2.652 31.822 21.945 1.00 33.72 239 ASP A O 1
ATOM 1608 N N . ILE A 1 242 ? -2.184 33.931 22.583 1.00 29.13 240 ILE A N 1
ATOM 1609 C CA . ILE A 1 242 ? -3.245 33.984 23.570 1.00 30.33 240 ILE A CA 1
ATOM 1610 C C . ILE A 1 242 ? -4.628 33.859 22.903 1.00 36.28 240 ILE A C 1
ATOM 1611 O O . ILE A 1 242 ? -5.496 33.078 23.337 1.00 35.03 240 ILE A O 1
ATOM 1616 N N . ILE A 1 243 ? -4.839 34.646 21.857 1.00 29.43 241 ILE A N 1
ATOM 1617 C CA . ILE A 1 243 ? -6.115 34.638 21.140 1.00 30.23 241 ILE A CA 1
ATOM 1618 C C . ILE A 1 243 ? -6.419 33.224 20.611 1.00 32.63 241 ILE A C 1
ATOM 1619 O O . ILE A 1 243 ? -7.549 32.742 20.725 1.00 33.10 241 ILE A O 1
ATOM 1624 N N . ASP A 1 244 ? -5.402 32.541 20.092 1.00 32.41 242 ASP A N 1
ATOM 1625 C CA . ASP A 1 244 ? -5.591 31.208 19.526 1.00 37.93 242 ASP A CA 1
ATOM 1626 C C . ASP A 1 244 ? -6.166 30.223 20.542 1.00 42.90 242 ASP A C 1
ATOM 1627 O O . ASP A 1 244 ? -6.933 29.305 20.195 1.00 39.54 242 ASP A O 1
ATOM 1632 N N . ILE A 1 245 ? -5.768 30.393 21.796 1.00 34.22 243 ILE A N 1
ATOM 1633 C CA . ILE A 1 245 ? -6.200 29.482 22.843 1.00 36.25 243 ILE A CA 1
ATOM 1634 C C . ILE A 1 245 ? -7.446 29.958 23.568 1.00 43.36 243 ILE A C 1
ATOM 1635 O O . ILE A 1 245 ? -8.290 29.150 23.943 1.00 44.86 243 ILE A O 1
ATOM 1640 N N . PHE A 1 246 ? -7.548 31.258 23.816 1.00 39.93 244 PHE A N 1
ATOM 1641 C CA . PHE A 1 246 ? -8.628 31.758 24.675 1.00 44.36 244 PHE A CA 1
ATOM 1642 C C . PHE A 1 246 ? -9.727 32.485 23.909 1.00 48.63 244 PHE A C 1
ATOM 1643 O O . PHE A 1 246 ? -10.723 32.917 24.499 1.00 51.96 244 PHE A O 1
ATOM 1651 N N . SER A 1 247 ? -9.519 32.613 22.603 1.00 46.47 245 SER A N 1
ATOM 1652 C CA . SER A 1 247 ? -10.550 32.988 21.627 1.00 62.45 245 SER A CA 1
ATOM 1653 C C . SER A 1 247 ? -10.599 34.487 21.333 1.00 62.87 245 SER A C 1
ATOM 1654 O O . SER A 1 247 ? -9.886 35.270 21.961 1.00 63.04 245 SER A O 1
ATOM 1657 N N . PRO A 1 256 ? -10.875 27.963 18.731 1.00 81.50 254 PRO A N 1
ATOM 1658 C CA . PRO A 1 256 ? -10.434 26.750 18.061 1.00 77.72 254 PRO A CA 1
ATOM 1659 C C . PRO A 1 256 ? -9.289 25.984 18.744 1.00 70.37 254 PRO A C 1
ATOM 1660 O O . PRO A 1 256 ? -9.395 24.771 18.911 1.00 74.83 254 PRO A O 1
ATOM 1664 N N . GLY A 1 257 ? -8.207 26.663 19.121 1.00 63.77 255 GLY A N 1
ATOM 1665 C CA . GLY A 1 257 ? -7.021 25.970 19.649 1.00 57.10 255 GLY A CA 1
ATOM 1666 C C . GLY A 1 257 ? -6.254 25.144 18.611 1.00 65.18 255 GLY A C 1
ATOM 1667 O O . GLY A 1 257 ? -5.886 23.980 18.849 1.00 61.21 255 GLY A O 1
ATOM 1668 N N . THR A 1 258 ? -5.982 25.745 17.456 1.00 60.55 256 THR A N 1
ATOM 1669 C CA . THR A 1 258 ? -5.365 25.004 16.354 1.00 63.78 256 THR A CA 1
ATOM 1670 C C . THR A 1 258 ? -3.865 24.682 16.560 1.00 59.07 256 THR A C 1
ATOM 1671 O O . THR A 1 258 ? -3.378 23.666 16.062 1.00 60.05 256 THR A O 1
ATOM 1675 N N . ASP A 1 259 ? -3.142 25.523 17.305 1.00 55.15 257 ASP A N 1
ATOM 1676 C CA . ASP A 1 259 ? -1.738 25.222 17.672 1.00 55.66 257 ASP A CA 1
ATOM 1677 C C . ASP A 1 259 ? -1.640 23.906 18.466 1.00 54.14 257 ASP A C 1
ATOM 1678 O O . ASP A 1 259 ? -0.751 23.072 18.239 1.00 54.01 257 ASP A O 1
ATOM 1683 N N . LEU A 1 260 ? -2.546 23.732 19.420 1.00 53.44 258 LEU A N 1
ATOM 1684 C CA . LEU A 1 260 ? -2.539 22.526 20.252 1.00 59.76 258 LEU A CA 1
ATOM 1685 C C . LEU A 1 260 ? -2.550 21.240 19.436 1.00 61.22 258 LEU A C 1
ATOM 1686 O O . LEU A 1 260 ? -1.747 20.337 19.683 1.00 66.85 258 LEU A O 1
ATOM 1691 N N . ARG A 1 261 ? -3.474 21.154 18.481 1.00 67.91 259 ARG A N 1
ATOM 1692 C CA . ARG A 1 261 ? -3.596 19.973 17.619 1.00 72.59 259 ARG A CA 1
ATOM 1693 C C . ARG A 1 261 ? -2.257 19.601 16.968 1.00 73.50 259 ARG A C 1
ATOM 1694 O O . ARG A 1 261 ? -1.906 18.423 16.863 1.00 74.27 259 ARG A O 1
ATOM 1702 N N . GLU A 1 262 ? -1.505 20.618 16.556 1.00 71.43 260 GLU A N 1
ATOM 1703 C CA . GLU A 1 262 ? -0.199 20.422 15.931 1.00 69.27 260 GLU A CA 1
ATOM 1704 C C . GLU A 1 262 ? 0.864 19.924 16.893 1.00 64.07 260 GLU A C 1
ATOM 1705 O O . GLU A 1 262 ? 1.900 19.427 16.463 1.00 65.06 260 GLU A O 1
ATOM 1711 N N . GLY A 1 263 ? 0.637 20.081 18.194 1.00 58.62 261 GLY A N 1
ATOM 1712 C CA . GLY A 1 263 ? 1.706 19.820 19.160 1.00 48.40 261 GLY A CA 1
ATOM 1713 C C . GLY A 1 263 ? 2.590 21.050 19.325 1.00 44.00 261 GLY A C 1
ATOM 1714 O O . GLY A 1 263 ? 3.729 20.953 19.800 1.00 45.10 261 GLY A O 1
ATOM 1715 N N . VAL A 1 264 ? 2.068 22.210 18.913 1.00 46.22 262 VAL A N 1
ATOM 1716 C CA . VAL A 1 264 ? 2.739 23.505 19.145 1.00 46.45 262 VAL A CA 1
ATOM 1717 C C . VAL A 1 264 ? 2.174 24.165 20.429 1.00 38.68 262 VAL A C 1
ATOM 1718 O O . VAL A 1 264 ? 1.037 24.636 20.435 1.00 44.07 262 VAL A O 1
ATOM 1722 N N . PHE A 1 265 ? 2.961 24.158 21.501 1.00 39.32 263 PHE A N 1
ATOM 1723 C CA . PHE A 1 265 ? 2.545 24.723 22.790 1.00 38.91 263 PHE A CA 1
ATOM 1724 C C . PHE A 1 265 ? 3.152 26.115 22.962 1.00 30.82 263 PHE A C 1
ATOM 1725 O O . PHE A 1 265 ? 4.340 26.246 23.199 1.00 32.11 263 PHE A O 1
ATOM 1733 N N . THR A 1 266 ? 2.315 27.133 22.864 1.00 29.92 264 THR A N 1
ATOM 1734 C CA . THR A 1 266 ? 2.773 28.516 22.987 1.00 28.89 264 THR A CA 1
ATOM 1735 C C . THR A 1 266 ? 2.804 28.991 24.455 1.00 33.18 264 THR A C 1
ATOM 1736 O O . THR A 1 266 ? 2.462 28.253 25.368 1.00 29.29 264 THR A O 1
ATOM 1740 N N . LEU A 1 267 ? 3.196 30.238 24.675 1.00 28.97 265 LEU A N 1
ATOM 1741 C CA . LEU A 1 267 ? 3.486 30.720 26.018 1.00 28.09 265 LEU A CA 1
ATOM 1742 C C . LEU A 1 267 ? 2.451 30.399 27.103 1.00 26.97 265 LEU A C 1
ATOM 1743 O O . LEU A 1 267 ? 2.832 29.946 28.169 1.00 29.49 265 LEU A O 1
ATOM 1748 N N . PRO A 1 268 ? 1.155 30.682 26.869 1.00 24.19 266 PRO A N 1
ATOM 1749 C CA . PRO A 1 268 ? 0.223 30.371 27.978 1.00 29.53 266 PRO A CA 1
ATOM 1750 C C . PRO A 1 268 ? 0.220 28.885 28.357 1.00 28.34 266 PRO A C 1
ATOM 1751 O O . PRO A 1 268 ? 0.015 28.529 29.524 1.00 27.05 266 PRO A O 1
ATOM 1755 N N . VAL A 1 269 ? 0.389 28.017 27.368 1.00 28.45 267 VAL A N 1
ATOM 1756 C CA . VAL A 1 269 ? 0.401 26.587 27.618 1.00 27.26 267 VAL A CA 1
ATOM 1757 C C . VAL A 1 269 ? 1.647 26.204 28.378 1.00 27.18 267 VAL A C 1
ATOM 1758 O O . VAL A 1 269 ? 1.592 25.385 29.297 1.00 26.57 267 VAL A O 1
ATOM 1762 N N . LEU A 1 270 ? 2.782 26.790 28.007 1.00 27.20 268 LEU A N 1
ATOM 1763 C CA . LEU A 1 270 ? 4.037 26.466 28.670 1.00 26.75 268 LEU A CA 1
ATOM 1764 C C . LEU A 1 270 ? 4.011 26.936 30.127 1.00 30.26 268 LEU A C 1
ATOM 1765 O O . LEU A 1 270 ? 4.523 26.266 31.010 1.00 25.49 268 LEU A O 1
ATOM 1770 N N . TYR A 1 271 ? 3.463 28.114 30.373 1.00 27.75 269 TYR A N 1
ATOM 1771 C CA . TYR A 1 271 ? 3.303 28.569 31.769 1.00 26.79 269 TYR A CA 1
ATOM 1772 C C . TYR A 1 271 ? 2.400 27.606 32.583 1.00 23.57 269 TYR A C 1
ATOM 1773 O O . TYR A 1 271 ? 2.740 27.233 33.724 1.00 27.36 269 TYR A O 1
ATOM 1782 N N . ALA A 1 272 ? 1.277 27.203 31.992 1.00 24.58 270 ALA A N 1
ATOM 1783 C CA . ALA A 1 272 ? 0.322 26.297 32.675 1.00 30.19 270 ALA A CA 1
ATOM 1784 C C . ALA A 1 272 ? 0.986 24.963 32.976 1.00 33.62 270 ALA A C 1
ATOM 1785 O O . ALA A 1 272 ? 0.820 24.409 34.060 1.00 26.80 270 ALA A O 1
ATOM 1787 N N . LEU A 1 273 ? 1.773 24.457 32.028 1.00 28.12 271 LEU A N 1
ATOM 1788 C CA . LEU A 1 273 ? 2.538 23.201 32.236 1.00 29.57 271 LEU A CA 1
ATOM 1789 C C . LEU A 1 273 ? 3.548 23.220 33.384 1.00 30.54 271 LEU A C 1
ATOM 1790 O O . LEU A 1 273 ? 4.014 22.163 33.827 1.00 36.77 271 LEU A O 1
ATOM 1795 N N . ARG A 1 274 ? 3.917 24.415 33.831 1.00 27.61 272 ARG A N 1
ATOM 1796 C CA A ARG A 1 274 ? 4.912 24.614 34.885 0.50 30.96 272 ARG A CA 1
ATOM 1797 C CA B ARG A 1 274 ? 4.907 24.582 34.899 0.50 29.69 272 ARG A CA 1
ATOM 1798 C C . ARG A 1 274 ? 4.239 24.592 36.272 1.00 30.89 272 ARG A C 1
ATOM 1799 O O . ARG A 1 274 ? 4.896 24.445 37.283 1.00 29.64 272 ARG A O 1
ATOM 1814 N N . GLU A 1 275 ? 2.923 24.729 36.307 1.00 31.01 273 GLU A N 1
ATOM 1815 C CA . GLU A 1 275 ? 2.235 24.957 37.601 1.00 28.25 273 GLU A CA 1
ATOM 1816 C C . GLU A 1 275 ? 2.216 23.752 38.497 1.00 30.71 273 GLU A C 1
ATOM 1817 O O . GLU A 1 275 ? 1.958 22.631 38.037 1.00 30.08 273 GLU A O 1
ATOM 1823 N N . ASP A 1 276 ? 2.434 24.000 39.791 1.00 30.56 274 ASP A N 1
ATOM 1824 C CA . ASP A 1 276 ? 2.338 22.932 40.782 1.00 34.52 274 ASP A CA 1
ATOM 1825 C C . ASP A 1 276 ? 0.929 22.889 41.362 1.00 27.39 274 ASP A C 1
ATOM 1826 O O . ASP A 1 276 ? 0.701 23.125 42.571 1.00 30.18 274 ASP A O 1
ATOM 1831 N N . THR A 1 277 ? -0.017 22.587 40.483 1.00 27.73 275 THR A N 1
ATOM 1832 C CA . THR A 1 277 ? -1.419 22.560 40.839 1.00 27.01 275 THR A CA 1
ATOM 1833 C C . THR A 1 277 ? -2.010 21.325 40.185 1.00 28.91 275 THR A C 1
ATOM 1834 O O . THR A 1 277 ? -1.365 20.700 39.332 1.00 29.69 275 THR A O 1
ATOM 1838 N N . PRO A 1 278 ? -3.245 20.956 40.564 1.00 28.37 276 PRO A N 1
ATOM 1839 C CA . PRO A 1 278 ? -3.821 19.775 39.911 1.00 28.86 276 PRO A CA 1
ATOM 1840 C C . PRO A 1 278 ? -4.008 19.985 38.405 1.00 31.24 276 PRO A C 1
ATOM 1841 O O . PRO A 1 278 ? -3.893 19.047 37.616 1.00 27.52 276 PRO A O 1
ATOM 1845 N N . VAL A 1 279 ? -4.313 21.212 38.008 1.00 27.28 277 VAL A N 1
ATOM 1846 C CA . VAL A 1 279 ? -4.478 21.502 36.585 1.00 29.06 277 VAL A CA 1
ATOM 1847 C C . VAL A 1 279 ? -3.151 21.394 35.847 1.00 26.22 277 VAL A C 1
ATOM 1848 O O . VAL A 1 279 ? -3.100 20.852 34.739 1.00 30.23 277 VAL A O 1
ATOM 1852 N N . GLY A 1 280 ? -2.079 21.889 36.458 1.00 26.25 278 GLY A N 1
ATOM 1853 C CA . GLY A 1 280 ? -0.739 21.735 35.882 1.00 28.00 278 GLY A CA 1
ATOM 1854 C C . GLY A 1 280 ? -0.369 20.263 35.731 1.00 31.32 278 GLY A C 1
ATOM 1855 O O . GLY A 1 280 ? 0.175 19.831 34.705 1.00 29.51 278 GLY A O 1
ATOM 1856 N N . ALA A 1 281 ? -0.659 19.475 36.761 1.00 29.80 279 ALA A N 1
ATOM 1857 C CA . ALA A 1 281 ? -0.350 18.039 36.719 1.00 29.69 279 ALA A CA 1
ATOM 1858 C C . ALA A 1 281 ? -1.112 17.308 35.627 1.00 32.76 279 ALA A C 1
ATOM 1859 O O . ALA A 1 281 ? -0.556 16.437 34.931 1.00 34.58 279 ALA A O 1
ATOM 1861 N N . GLU A 1 282 ? -2.382 17.658 35.456 1.00 27.09 280 GLU A N 1
ATOM 1862 C CA . GLU A 1 282 ? -3.213 17.004 34.472 1.00 32.29 280 GLU A CA 1
ATOM 1863 C C . GLU A 1 282 ? -2.795 17.387 33.047 1.00 37.34 280 GLU A C 1
ATOM 1864 O O . GLU A 1 282 ? -2.815 16.553 32.141 1.00 34.62 280 GLU A O 1
ATOM 1870 N N . LEU A 1 283 ? -2.425 18.650 32.858 1.00 31.56 281 LEU A N 1
ATOM 1871 C CA . LEU A 1 283 ? -1.879 19.118 31.578 1.00 35.74 281 LEU A CA 1
ATOM 1872 C C . LEU A 1 283 ? -0.558 18.427 31.233 1.00 31.67 281 LEU A C 1
ATOM 1873 O O . LEU A 1 283 ? -0.350 18.039 30.071 1.00 35.87 281 LEU A O 1
ATOM 1878 N N . ARG A 1 284 ? 0.328 18.279 32.208 1.00 33.99 282 ARG A N 1
ATOM 1879 C CA . ARG A 1 284 ? 1.591 17.565 31.977 1.00 35.13 282 ARG A CA 1
ATOM 1880 C C . ARG A 1 284 ? 1.319 16.114 31.549 1.00 42.86 282 ARG A C 1
ATOM 1881 O O . ARG A 1 284 ? 1.974 15.590 30.652 1.00 43.44 282 ARG A O 1
ATOM 1889 N N . ASP A 1 285 ? 0.353 15.477 32.197 1.00 40.15 283 ASP A N 1
ATOM 1890 C CA . ASP A 1 285 ? -0.072 14.136 31.819 1.00 47.17 283 ASP A CA 1
ATOM 1891 C C . ASP A 1 285 ? -0.591 14.066 30.382 1.00 48.51 283 ASP A C 1
ATOM 1892 O O . ASP A 1 285 ? -0.255 13.153 29.635 1.00 46.15 283 ASP A O 1
ATOM 1897 N N . ILE A 1 286 ? -1.426 15.021 29.996 1.00 43.29 284 ILE A N 1
ATOM 1898 C CA . ILE A 1 286 ? -2.042 14.978 28.685 1.00 44.73 284 ILE A CA 1
ATOM 1899 C C . ILE A 1 286 ? -1.143 15.431 27.528 1.00 52.39 284 ILE A C 1
ATOM 1900 O O . ILE A 1 286 ? -1.148 14.807 26.464 1.00 51.60 284 ILE A O 1
ATOM 1905 N N . LEU A 1 287 ? -0.376 16.502 27.735 1.00 46.12 285 LEU A N 1
ATOM 1906 C CA . LEU A 1 287 ? 0.305 17.205 26.633 1.00 52.93 285 LEU A CA 1
ATOM 1907 C C . LEU A 1 287 ? 1.698 16.676 26.348 1.00 57.41 285 LEU A C 1
ATOM 1908 O O . LEU A 1 287 ? 2.697 17.341 26.625 1.00 62.07 285 LEU A O 1
ATOM 1913 N N . THR A 1 288 ? 1.737 15.496 25.789 1.00 60.50 286 THR A N 1
ATOM 1914 C CA . THR A 1 288 ? 2.964 14.803 25.509 1.00 64.42 286 THR A CA 1
ATOM 1915 C C . THR A 1 288 ? 3.255 14.913 24.011 1.00 69.62 286 THR A C 1
ATOM 1916 O O . THR A 1 288 ? 4.288 14.485 23.547 1.00 71.38 286 THR A O 1
ATOM 1920 N N . GLY A 1 289 ? 2.328 15.482 23.259 1.00 68.63 287 GLY A N 1
ATOM 1921 C CA . GLY A 1 289 ? 2.503 15.583 21.835 1.00 71.57 287 GLY A CA 1
ATOM 1922 C C . GLY A 1 289 ? 1.235 16.106 21.242 1.00 76.25 287 GLY A C 1
ATOM 1923 O O . GLY A 1 289 ? 0.405 16.603 21.961 1.00 73.26 287 GLY A O 1
ATOM 1924 N N . PRO A 1 290 ? 1.076 15.993 19.932 1.00 78.17 288 PRO A N 1
ATOM 1925 C CA . PRO A 1 290 ? -0.104 16.544 19.278 1.00 78.41 288 PRO A CA 1
ATOM 1926 C C . PRO A 1 290 ? -1.360 15.824 19.714 1.00 79.17 288 PRO A C 1
ATOM 1927 O O . PRO A 1 290 ? -1.315 14.674 20.143 1.00 73.51 288 PRO A O 1
ATOM 1931 N N . LEU A 1 291 ? -2.478 16.519 19.590 1.00 81.64 289 LEU A N 1
ATOM 1932 C CA . LEU A 1 291 ? -3.768 15.997 20.004 1.00 84.95 289 LEU A CA 1
ATOM 1933 C C . LEU A 1 291 ? -4.735 15.853 18.840 1.00 88.39 289 LEU A C 1
ATOM 1934 O O . LEU A 1 291 ? -4.567 16.471 17.801 1.00 86.81 289 LEU A O 1
ATOM 1939 N N . GLU A 1 292 ? -5.755 15.022 19.028 1.00 93.57 290 GLU A N 1
ATOM 1940 C CA . GLU A 1 292 ? -6.255 14.167 17.958 1.00 96.97 290 GLU A CA 1
ATOM 1941 C C . GLU A 1 292 ? -7.755 14.356 17.755 1.00 97.62 290 GLU A C 1
ATOM 1942 O O . GLU A 1 292 ? -8.204 14.711 16.666 1.00 99.45 290 GLU A O 1
ATOM 1948 N N . ASP A 1 293 ? -8.524 14.115 18.812 1.00 95.33 291 ASP A N 1
ATOM 1949 C CA . ASP A 1 293 ? -9.965 14.338 18.778 1.00 93.61 291 ASP A CA 1
ATOM 1950 C C . ASP A 1 293 ? -10.328 15.694 19.372 1.00 90.29 291 ASP A C 1
ATOM 1951 O O . ASP A 1 293 ? -9.637 16.201 20.256 1.00 91.46 291 ASP A O 1
ATOM 1956 N N . ASP A 1 294 ? -11.416 16.278 18.881 1.00 83.64 292 ASP A N 1
ATOM 1957 C CA . ASP A 1 294 ? -11.959 17.500 19.463 1.00 83.07 292 ASP A CA 1
ATOM 1958 C C . ASP A 1 294 ? -12.136 17.361 20.971 1.00 79.83 292 ASP A C 1
ATOM 1959 O O . ASP A 1 294 ? -12.208 18.356 21.692 1.00 72.51 292 ASP A O 1
ATOM 1964 N N . GLU A 1 295 ? -12.205 16.120 21.442 1.00 73.30 293 GLU A N 1
ATOM 1965 C CA . GLU A 1 295 ? -12.572 15.846 22.821 1.00 70.22 293 GLU A CA 1
ATOM 1966 C C . GLU A 1 295 ? -11.414 16.188 23.735 1.00 64.66 293 GLU A C 1
ATOM 1967 O O . GLU A 1 295 ? -11.591 16.887 24.723 1.00 65.51 293 GLU A O 1
ATOM 1973 N N . THR A 1 296 ? -10.234 15.679 23.391 1.00 55.02 294 THR A N 1
ATOM 1974 C CA . THR A 1 296 ? -9.027 15.920 24.152 1.00 54.61 294 THR A CA 1
ATOM 1975 C C . THR A 1 296 ? -8.594 17.387 24.014 1.00 56.19 294 THR A C 1
ATOM 1976 O O . THR A 1 296 ? -8.204 18.024 24.994 1.00 49.75 294 THR A O 1
ATOM 1980 N N . VAL A 1 297 ? -8.685 17.927 22.802 1.00 52.86 295 VAL A N 1
ATOM 1981 C CA . VAL A 1 297 ? -8.387 19.337 22.576 1.00 53.42 295 VAL A CA 1
ATOM 1982 C C . VAL A 1 297 ? -9.284 20.223 23.432 1.00 53.92 295 VAL A C 1
ATOM 1983 O O . VAL A 1 297 ? -8.799 21.102 24.152 1.00 52.22 295 VAL A O 1
ATOM 1987 N N . ASN A 1 298 ? -10.591 19.984 23.349 1.00 47.71 296 ASN A N 1
ATOM 1988 C CA . ASN A 1 298 ? -11.564 20.712 24.133 1.00 49.00 296 ASN A CA 1
ATOM 1989 C C . ASN A 1 298 ? -11.281 20.628 25.648 1.00 41.95 296 ASN A C 1
ATOM 1990 O O . ASN A 1 298 ? -11.447 21.604 26.376 1.00 44.38 296 ASN A O 1
ATOM 1995 N N . HIS A 1 299 ? -10.870 19.457 26.113 1.00 43.94 297 HIS A N 1
ATOM 1996 C CA . HIS A 1 299 ? -10.627 19.251 27.530 1.00 43.74 297 HIS A CA 1
ATOM 1997 C C . HIS A 1 299 ? -9.385 20.065 27.934 1.00 41.36 297 HIS A C 1
ATOM 1998 O O . HIS A 1 299 ? -9.380 20.738 28.955 1.00 39.36 297 HIS A O 1
ATOM 2005 N N . VAL A 1 300 ? -8.345 20.012 27.111 1.00 40.86 298 VAL A N 1
ATOM 2006 C CA . VAL A 1 300 ? -7.151 20.827 27.328 1.00 37.73 298 VAL A CA 1
ATOM 2007 C C . VAL A 1 300 ? -7.458 22.331 27.353 1.00 41.33 298 VAL A C 1
ATOM 2008 O O . VAL A 1 300 ? -7.020 23.043 28.259 1.00 35.36 298 VAL A O 1
ATOM 2012 N N . LEU A 1 301 ? -8.219 22.813 26.375 1.00 39.75 299 LEU A N 1
ATOM 2013 C CA . LEU A 1 301 ? -8.640 24.215 26.371 1.00 41.83 299 LEU A CA 1
ATOM 2014 C C . LEU A 1 301 ? -9.408 24.576 27.646 1.00 43.19 299 LEU A C 1
ATOM 2015 O O . LEU A 1 301 ? -9.313 25.689 28.143 1.00 35.46 299 LEU A O 1
ATOM 2020 N N . GLU A 1 302 ? -10.196 23.647 28.170 1.00 39.37 300 GLU A N 1
ATOM 2021 C CA . GLU A 1 302 ? -10.887 23.917 29.438 1.00 37.27 300 GLU A CA 1
ATOM 2022 C C . GLU A 1 302 ? -9.903 23.984 30.603 1.00 32.10 300 GLU A C 1
ATOM 2023 O O . GLU A 1 302 ? -9.957 24.922 31.407 1.00 34.57 300 GLU A O 1
ATOM 2029 N N . LEU A 1 303 ? -8.991 23.011 30.693 1.00 30.20 301 LEU A N 1
ATOM 2030 C CA . LEU A 1 303 ? -7.935 23.053 31.706 1.00 31.70 301 LEU A CA 1
ATOM 2031 C C . LEU A 1 303 ? -7.110 24.364 31.637 1.00 31.55 301 LEU A C 1
ATOM 2032 O O . LEU A 1 303 ? -6.844 24.993 32.648 1.00 28.08 301 LEU A O 1
ATOM 2037 N N . LEU A 1 304 ? -6.710 24.758 30.437 1.00 28.91 302 LEU A N 1
ATOM 2038 C CA . LEU A 1 304 ? -5.968 26.020 30.263 1.00 25.29 302 LEU A CA 1
ATOM 2039 C C . LEU A 1 304 ? -6.761 27.210 30.809 1.00 23.19 302 LEU A C 1
ATOM 2040 O O . LEU A 1 304 ? -6.202 28.060 31.494 1.00 27.63 302 LEU A O 1
ATOM 2045 N N . SER A 1 305 ? -8.077 27.251 30.579 1.00 26.91 303 SER A N 1
ATOM 2046 C CA . SER A 1 305 ? -8.875 28.345 31.115 1.00 27.96 303 SER A CA 1
ATOM 2047 C C . SER A 1 305 ? -8.979 28.297 32.646 1.00 34.09 303 SER A C 1
ATOM 2048 O O . SER A 1 305 ? -9.285 29.304 33.286 1.00 35.93 303 SER A O 1
ATOM 2051 N N . GLN A 1 306 ? -8.725 27.127 33.225 1.00 28.35 304 GLN A N 1
ATOM 2052 C CA . GLN A 1 306 ? -8.755 26.979 34.688 1.00 28.94 304 GLN A CA 1
ATOM 2053 C C . GLN A 1 306 ? -7.386 27.277 35.295 1.00 30.19 304 GLN A C 1
ATOM 2054 O O . GLN A 1 306 ? -7.267 27.376 36.517 1.00 27.53 304 GLN A O 1
ATOM 2060 N N . SER A 1 307 ? -6.359 27.427 34.444 1.00 25.62 305 SER A N 1
ATOM 2061 C CA . SER A 1 307 ? -4.976 27.530 34.918 1.00 24.86 305 SER A CA 1
ATOM 2062 C C . SER A 1 307 ? -4.625 29.020 35.045 1.00 27.41 305 SER A C 1
ATOM 2063 O O . SER A 1 307 ? -5.465 29.869 34.801 1.00 25.84 305 SER A O 1
ATOM 2066 N N . GLY A 1 308 ? -3.371 29.313 35.390 1.00 27.54 306 GLY A N 1
ATOM 2067 C CA . GLY A 1 308 ? -2.932 30.699 35.483 1.00 23.46 306 GLY A CA 1
ATOM 2068 C C . GLY A 1 308 ? -2.169 31.102 34.220 1.00 24.96 306 GLY A C 1
ATOM 2069 O O . GLY A 1 308 ? -1.492 32.141 34.195 1.00 26.05 306 GLY A O 1
ATOM 2070 N N . GLY A 1 309 ? -2.273 30.281 33.182 1.00 26.74 307 GLY A N 1
ATOM 2071 C CA . GLY A 1 309 ? -1.435 30.455 31.974 1.00 27.27 307 GLY A CA 1
ATOM 2072 C C . GLY A 1 309 ? -1.760 31.702 31.176 1.00 29.23 307 GLY A C 1
ATOM 2073 O O . GLY A 1 309 ? -0.859 32.369 30.653 1.00 24.32 307 GLY A O 1
ATOM 2074 N N . ARG A 1 310 ? -3.047 32.033 31.085 1.00 22.88 308 ARG A N 1
ATOM 2075 C CA . ARG A 1 310 ? -3.433 33.230 30.342 1.00 26.88 308 ARG A CA 1
ATOM 2076 C C . ARG A 1 310 ? -2.861 34.464 31.011 1.00 28.35 308 ARG A C 1
ATOM 2077 O O . ARG A 1 310 ? -2.268 35.328 30.349 1.00 24.51 308 ARG A O 1
ATOM 2085 N N . GLN A 1 311 ? -3.000 34.566 32.336 1.00 26.34 309 GLN A N 1
ATOM 2086 C CA . GLN A 1 311 ? -2.537 35.790 32.977 1.00 26.80 309 GLN A CA 1
ATOM 2087 C C . GLN A 1 311 ? -1.006 35.883 32.954 1.00 23.36 309 GLN A C 1
ATOM 2088 O O . GLN A 1 311 ? -0.435 36.965 32.881 1.00 24.56 309 GLN A O 1
ATOM 2094 N N . ALA A 1 312 ? -0.342 34.746 33.073 1.00 21.07 310 ALA A N 1
ATOM 2095 C CA . ALA A 1 312 ? 1.117 34.741 33.013 1.00 23.16 310 ALA A CA 1
ATOM 2096 C C . ALA A 1 312 ? 1.615 35.228 31.623 1.00 25.84 310 ALA A C 1
ATOM 2097 O O . ALA A 1 312 ? 2.600 35.982 31.520 1.00 24.24 310 ALA A O 1
ATOM 2099 N N . ALA A 1 313 ? 0.958 34.774 30.565 1.00 21.81 311 ALA A N 1
ATOM 2100 C CA . ALA A 1 313 ? 1.324 35.219 29.202 1.00 26.20 311 ALA A CA 1
ATOM 2101 C C . ALA A 1 313 ? 0.992 36.689 29.030 1.00 29.13 311 ALA A C 1
ATOM 2102 O O . ALA A 1 313 ? 1.753 37.438 28.414 1.00 24.95 311 ALA A O 1
ATOM 2104 N N . LEU A 1 314 ? -0.161 37.100 29.566 1.00 24.34 312 LEU A N 1
ATOM 2105 C CA . LEU A 1 314 ? -0.559 38.493 29.475 1.00 23.75 312 LEU A CA 1
ATOM 2106 C C . LEU A 1 314 ? 0.417 39.397 30.223 1.00 25.84 312 LEU A C 1
ATOM 2107 O O . LEU A 1 314 ? 0.731 40.491 29.746 1.00 27.72 312 LEU A O 1
ATOM 2112 N N . ASP A 1 315 ? 0.904 38.961 31.388 1.00 25.56 313 ASP A N 1
ATOM 2113 C CA . ASP A 1 315 ? 1.881 39.770 32.132 1.00 27.14 313 ASP A CA 1
ATOM 2114 C C . ASP A 1 315 ? 3.178 39.883 31.352 1.00 26.55 313 ASP A C 1
ATOM 2115 O O . ASP A 1 315 ? 3.874 40.889 31.435 1.00 22.88 313 ASP A O 1
ATOM 2120 N N . GLU A 1 316 ? 3.509 38.852 30.586 1.00 23.00 314 GLU A N 1
ATOM 2121 C CA . GLU A 1 316 ? 4.703 38.941 29.708 1.00 27.25 314 GLU A CA 1
ATOM 2122 C C . GLU A 1 316 ? 4.463 39.959 28.573 1.00 29.15 314 GLU A C 1
ATOM 2123 O O . GLU A 1 316 ? 5.328 40.781 28.255 1.00 24.58 314 GLU A O 1
ATOM 2129 N N . VAL A 1 317 ? 3.267 39.941 27.997 1.00 25.53 315 VAL A N 1
ATOM 2130 C CA . VAL A 1 317 ? 2.855 41.018 27.059 1.00 26.73 315 VAL A CA 1
ATOM 2131 C C . VAL A 1 317 ? 3.017 42.409 27.683 1.00 29.79 315 VAL A C 1
ATOM 2132 O O . VAL A 1 317 ? 3.536 43.349 27.047 1.00 24.76 315 VAL A O 1
ATOM 2136 N N . TYR A 1 318 ? 2.601 42.548 28.933 1.00 24.72 316 TYR A N 1
ATOM 2137 C CA . TYR A 1 318 ? 2.691 43.861 29.579 1.00 24.64 316 TYR A CA 1
ATOM 2138 C C . TYR A 1 318 ? 4.127 44.296 29.781 1.00 25.28 316 TYR A C 1
ATOM 2139 O O . TYR A 1 318 ? 4.430 45.492 29.735 1.00 27.59 316 TYR A O 1
ATOM 2148 N N . ARG A 1 319 ? 4.993 43.326 30.050 1.00 23.72 317 ARG A N 1
ATOM 2149 C CA . ARG A 1 319 ? 6.400 43.593 30.248 1.00 25.72 317 ARG A CA 1
ATOM 2150 C C . ARG A 1 319 ? 7.039 44.107 28.936 1.00 26.31 317 ARG A C 1
ATOM 2151 O O . ARG A 1 319 ? 7.835 45.058 28.945 1.00 25.54 317 ARG A O 1
ATOM 2159 N N . TYR A 1 320 ? 6.687 43.489 27.808 1.00 25.22 318 TYR A N 1
ATOM 2160 C CA . TYR A 1 320 ? 7.141 44.008 26.494 1.00 22.83 318 TYR A CA 1
ATOM 2161 C C . TYR A 1 320 ? 6.521 45.352 26.170 1.00 23.26 318 TYR A C 1
ATOM 2162 O O . TYR A 1 320 ? 7.149 46.178 25.523 1.00 24.80 318 TYR A O 1
ATOM 2171 N N . MET A 1 321 ? 5.292 45.580 26.623 1.00 24.40 319 MET A N 1
ATOM 2172 C CA . MET A 1 321 ? 4.635 46.873 26.369 1.00 25.94 319 MET A CA 1
ATOM 2173 C C . MET A 1 321 ? 5.368 47.949 27.166 1.00 26.70 319 MET A C 1
ATOM 2174 O O . MET A 1 321 ? 5.521 49.056 26.665 1.00 29.48 319 MET A O 1
ATOM 2179 N N . ASP A 1 322 ? 5.847 47.610 28.382 1.00 28.25 320 ASP A N 1
ATOM 2180 C CA . ASP A 1 322 ? 6.674 48.541 29.180 1.00 28.00 320 ASP A CA 1
ATOM 2181 C C . ASP A 1 322 ? 7.968 48.833 28.460 1.00 28.02 320 ASP A C 1
ATOM 2182 O O . ASP A 1 322 ? 8.416 49.966 28.407 1.00 27.48 320 ASP A O 1
ATOM 2187 N N . ILE A 1 323 ? 8.595 47.808 27.905 1.00 25.45 321 ILE A N 1
ATOM 2188 C CA . ILE A 1 323 ? 9.806 48.033 27.101 1.00 26.20 321 ILE A CA 1
ATOM 2189 C C . ILE A 1 323 ? 9.534 48.946 25.904 1.00 29.03 321 ILE A C 1
ATOM 2190 O O . ILE A 1 323 ? 10.310 49.869 25.630 1.00 29.91 321 ILE A O 1
ATOM 2195 N N . ALA A 1 324 ? 8.435 48.684 25.205 1.00 24.99 322 ALA A N 1
ATOM 2196 C CA . ALA A 1 324 ? 8.050 49.483 24.038 1.00 27.90 322 ALA A CA 1
ATOM 2197 C C . ALA A 1 324 ? 7.870 50.960 24.437 1.00 26.11 322 ALA A C 1
ATOM 2198 O O . ALA A 1 324 ? 8.358 51.851 23.749 1.00 25.65 322 ALA A O 1
ATOM 2200 N N . ASN A 1 325 ? 7.179 51.199 25.551 1.00 26.55 323 ASN A N 1
ATOM 2201 C CA . ASN A 1 325 ? 6.960 52.559 26.055 1.00 28.95 323 ASN A CA 1
ATOM 2202 C C . ASN A 1 325 ? 8.260 53.229 26.462 1.00 27.73 323 ASN A C 1
ATOM 2203 O O . ASN A 1 325 ? 8.437 54.434 26.230 1.00 28.63 323 ASN A O 1
ATOM 2208 N N . ALA A 1 326 ? 9.184 52.450 27.024 1.00 29.31 324 ALA A N 1
ATOM 2209 C CA . ALA A 1 326 ? 10.501 52.976 27.354 1.00 33.41 324 ALA A CA 1
ATOM 2210 C C . ALA A 1 326 ? 11.289 53.339 26.101 1.00 36.86 324 ALA A C 1
ATOM 2211 O O . ALA A 1 326 ? 12.080 54.279 26.123 1.00 29.14 324 ALA A O 1
ATOM 2213 N N . GLU A 1 327 ? 11.076 52.621 24.998 1.00 27.19 325 GLU A N 1
ATOM 2214 C CA . GLU A 1 327 ? 11.747 53.020 23.748 1.00 27.62 325 GLU A CA 1
ATOM 2215 C C . GLU A 1 327 ? 11.140 54.294 23.175 1.00 26.36 325 GLU A C 1
ATOM 2216 O O . GLU A 1 327 ? 11.875 55.204 22.752 1.00 30.10 325 GLU A O 1
ATOM 2222 N N . LEU A 1 328 ? 9.813 54.391 23.206 1.00 24.04 326 LEU A N 1
ATOM 2223 C CA . LEU A 1 328 ? 9.152 55.594 22.719 1.00 27.87 326 LEU A CA 1
ATOM 2224 C C . LEU A 1 328 ? 9.520 56.837 23.556 1.00 35.37 326 LEU A C 1
ATOM 2225 O O . LEU A 1 328 ? 9.504 57.964 23.044 1.00 32.63 326 LEU A O 1
ATOM 2230 N N . ASP A 1 329 ? 9.840 56.626 24.829 1.00 31.84 327 ASP A N 1
ATOM 2231 C CA . ASP A 1 329 ? 10.320 57.709 25.681 1.00 35.41 327 ASP A CA 1
ATOM 2232 C C . ASP A 1 329 ? 11.531 58.369 25.056 1.00 38.45 327 ASP A C 1
ATOM 2233 O O . ASP A 1 329 ? 11.797 59.528 25.304 1.00 35.39 327 ASP A O 1
ATOM 2238 N N . ARG A 1 330 ? 12.294 57.617 24.272 1.00 31.93 328 ARG A N 1
ATOM 2239 C CA . ARG A 1 330 ? 13.518 58.147 23.684 1.00 32.43 328 ARG A CA 1
ATOM 2240 C C . ARG A 1 330 ? 13.277 59.037 22.458 1.00 33.19 328 ARG A C 1
ATOM 2241 O O . ARG A 1 330 ? 14.207 59.674 21.938 1.00 34.33 328 ARG A O 1
ATOM 2249 N N . LEU A 1 331 ? 12.032 59.075 22.001 1.00 31.63 329 LEU A N 1
ATOM 2250 C CA . LEU A 1 331 ? 11.684 59.763 20.761 1.00 32.84 329 LEU A CA 1
ATOM 2251 C C . LEU A 1 331 ? 10.902 61.023 21.104 1.00 34.96 329 LEU A C 1
ATOM 2252 O O . LEU A 1 331 ? 10.184 61.067 22.124 1.00 35.07 329 LEU A O 1
ATOM 2257 N N . PRO A 1 332 ? 11.001 62.029 20.230 1.00 38.15 330 PRO A N 1
ATOM 2258 C CA . PRO A 1 332 ? 10.254 63.261 20.421 1.00 41.01 330 PRO A CA 1
ATOM 2259 C C . PRO A 1 332 ? 8.763 63.060 20.259 1.00 44.52 330 PRO A C 1
ATOM 2260 O O . PRO A 1 332 ? 8.281 62.295 19.391 1.00 37.40 330 PRO A O 1
ATOM 2264 N N . ASP A 1 333 ? 8.035 63.775 21.094 1.00 33.69 331 ASP A N 1
ATOM 2265 C CA . ASP A 1 333 ? 6.605 63.752 21.091 1.00 37.34 331 ASP A CA 1
ATOM 2266 C C . ASP A 1 333 ? 6.102 64.210 19.719 1.00 39.11 331 ASP A C 1
ATOM 2267 O O . ASP A 1 333 ? 6.669 65.136 19.116 1.00 36.31 331 ASP A O 1
ATOM 2272 N N . SER A 1 334 ? 5.085 63.520 19.208 1.00 32.80 332 SER A N 1
ATOM 2273 C CA . SER A 1 334 ? 4.578 63.771 17.855 1.00 35.37 332 SER A CA 1
ATOM 2274 C C . SER A 1 334 ? 3.431 62.835 17.600 1.00 40.86 332 SER A C 1
ATOM 2275 O O . SER A 1 334 ? 3.234 61.847 18.317 1.00 35.31 332 SER A O 1
ATOM 2278 N N . THR A 1 335 ? 2.654 63.121 16.573 1.00 29.72 333 THR A N 1
ATOM 2279 C CA . THR A 1 335 ? 1.560 62.270 16.203 1.00 32.65 333 THR A CA 1
ATOM 2280 C C . THR A 1 335 ? 2.079 60.951 15.693 1.00 27.40 333 THR A C 1
ATOM 2281 O O . THR A 1 335 ? 1.411 59.967 15.786 1.00 32.38 333 THR A O 1
ATOM 2285 N N . VAL A 1 336 ? 3.267 60.949 15.132 1.00 28.35 334 VAL A N 1
ATOM 2286 C CA . VAL A 1 336 ? 3.807 59.663 14.657 1.00 32.80 334 VAL A CA 1
ATOM 2287 C C . VAL A 1 336 ? 4.182 58.832 15.878 1.00 32.49 334 VAL A C 1
ATOM 2288 O O . VAL A 1 336 ? 3.903 57.645 15.930 1.00 32.18 334 VAL A O 1
ATOM 2292 N N . LYS A 1 337 ? 4.811 59.456 16.873 1.00 26.92 335 LYS A N 1
ATOM 2293 C CA . LYS A 1 337 ? 5.094 58.709 18.111 1.00 28.49 335 LYS A CA 1
ATOM 2294 C C . LYS A 1 337 ? 3.838 58.071 18.681 1.00 32.18 335 LYS A C 1
ATOM 2295 O O . LYS A 1 337 ? 3.855 56.903 19.101 1.00 28.32 335 LYS A O 1
ATOM 2301 N N . GLU A 1 338 ? 2.742 58.829 18.716 1.00 29.88 336 GLU A N 1
ATOM 2302 C CA . GLU A 1 338 ? 1.510 58.325 19.314 1.00 33.44 336 GLU A CA 1
ATOM 2303 C C . GLU A 1 338 ? 0.829 57.262 18.443 1.00 38.19 336 GLU A C 1
ATOM 2304 O O . GLU A 1 338 ? 0.152 56.385 18.967 1.00 31.74 336 GLU A O 1
ATOM 2310 N N . ALA A 1 339 ? 0.999 57.355 17.120 1.00 34.84 337 ALA A N 1
ATOM 2311 C CA . ALA A 1 339 ? 0.510 56.316 16.209 1.00 32.35 337 ALA A CA 1
ATOM 2312 C C . ALA A 1 339 ? 1.259 54.987 16.468 1.00 27.95 337 ALA A C 1
ATOM 2313 O O . ALA A 1 339 ? 0.658 53.903 16.451 1.00 3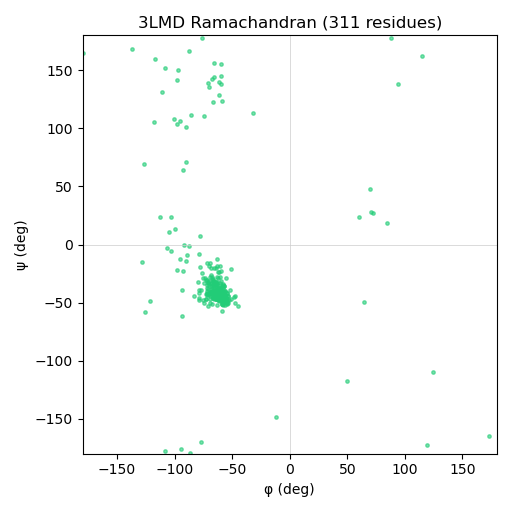1.58 337 ALA A O 1
ATOM 2315 N N . LEU A 1 340 ? 2.563 55.080 16.703 1.00 27.92 338 LEU A N 1
ATOM 2316 C CA . LEU A 1 340 ? 3.330 53.889 17.046 1.00 29.96 338 LEU A CA 1
ATOM 2317 C C . LEU A 1 340 ? 2.850 53.327 18.350 1.00 32.54 338 LEU A C 1
ATOM 2318 O O . LEU A 1 340 ? 2.660 52.122 18.463 1.00 32.49 338 LEU A O 1
ATOM 2323 N N . ARG A 1 341 ? 2.640 54.179 19.331 1.00 30.40 339 ARG A N 1
ATOM 2324 C CA . ARG A 1 341 ? 2.158 53.738 20.602 1.00 30.28 339 ARG A CA 1
ATOM 2325 C C . ARG A 1 341 ? 0.805 53.087 20.461 1.00 36.74 339 ARG A C 1
ATOM 2326 O O . ARG A 1 341 ? 0.572 52.044 20.994 1.00 31.63 339 ARG A O 1
ATOM 2334 N N . ASN A 1 342 ? -0.080 53.711 19.717 1.00 31.20 340 ASN A N 1
ATOM 2335 C CA . ASN A 1 342 ? -1.427 53.229 19.595 1.00 31.20 340 ASN A CA 1
ATOM 2336 C C . ASN A 1 342 ? -1.494 51.882 18.942 1.00 37.83 340 ASN A C 1
ATOM 2337 O O . ASN A 1 342 ? -2.324 51.102 19.256 1.00 38.28 340 ASN A O 1
ATOM 2342 N N . LEU A 1 343 ? -0.617 51.608 18.017 1.00 35.34 341 LEU A N 1
ATOM 2343 C CA . LEU A 1 343 ? -0.677 50.319 17.424 1.00 38.42 341 LEU A CA 1
ATO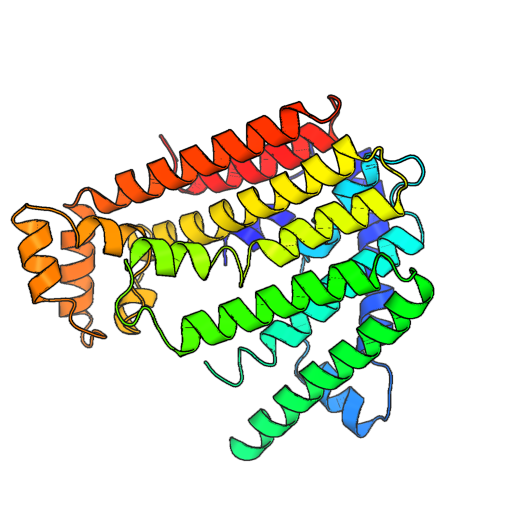M 2344 C C . LEU A 1 343 ? -0.225 49.188 18.322 1.00 38.41 341 LEU A C 1
ATOM 2345 O O . LEU A 1 343 ? -0.708 48.094 18.231 1.00 37.71 341 LEU A O 1
ATOM 2350 N N . ALA A 1 344 ? 0.696 49.493 19.209 1.00 32.34 342 ALA A N 1
ATOM 2351 C CA . ALA A 1 344 ? 1.057 48.572 20.257 1.00 28.35 342 ALA A CA 1
ATOM 2352 C C . ALA A 1 344 ? -0.079 48.396 21.230 1.00 27.73 342 ALA A C 1
ATOM 2353 O O . ALA A 1 344 ? -0.475 47.304 21.495 1.00 30.17 342 ALA A O 1
ATOM 2355 N N . THR A 1 345 ? -0.611 49.501 21.717 1.00 27.64 343 THR A N 1
ATOM 2356 C CA . THR A 1 345 ? -1.646 49.504 22.724 1.00 33.99 343 THR A CA 1
ATOM 2357 C C . THR A 1 345 ? -2.885 48.801 22.247 1.00 33.09 343 THR A C 1
ATOM 2358 O O . THR A 1 345 ? -3.492 48.035 22.932 1.00 33.59 343 THR A O 1
ATOM 2362 N N . PHE A 1 346 ? -3.245 49.076 21.028 1.00 34.06 344 PHE A N 1
ATOM 2363 C CA . PHE A 1 346 ? -4.444 48.492 20.456 1.00 37.42 344 PHE A CA 1
ATOM 2364 C C . PHE A 1 346 ? -4.305 46.973 20.417 1.00 36.16 344 PHE A C 1
ATOM 2365 O O . PHE A 1 346 ? -5.262 46.230 20.652 1.00 33.35 344 PHE A O 1
ATOM 2373 N N . THR A 1 347 ? -3.108 46.506 20.108 1.00 30.94 345 THR A N 1
ATOM 2374 C CA . THR A 1 347 ? -2.868 45.067 20.055 1.00 33.59 345 THR A CA 1
ATOM 2375 C C . THR A 1 347 ? -3.004 44.466 21.457 1.00 29.13 345 THR A C 1
ATOM 2376 O O . THR A 1 347 ? -3.650 43.445 21.649 1.00 29.65 345 THR A O 1
ATOM 2380 N N . VAL A 1 348 ? -2.383 45.095 22.445 1.00 30.75 346 VAL A N 1
ATOM 2381 C CA . VAL A 1 348 ? -2.482 44.559 23.799 1.00 30.05 346 VAL A CA 1
ATOM 2382 C C . VAL A 1 348 ? -3.960 44.506 24.246 1.00 34.88 346 VAL A C 1
ATOM 2383 O O . VAL A 1 348 ? -4.399 43.528 24.870 1.00 33.27 346 VAL A O 1
ATOM 2387 N N . LYS A 1 349 ? -4.718 45.540 23.891 1.00 33.10 347 LYS A N 1
ATOM 2388 C CA . LYS A 1 349 ? -6.142 45.642 24.263 1.00 36.11 347 LYS A CA 1
ATOM 2389 C C . LYS A 1 349 ? -7.007 44.548 23.670 1.00 34.44 347 LYS A C 1
ATOM 2390 O O . LYS A 1 349 ? -8.118 44.311 24.139 1.00 36.76 347 LYS A O 1
ATOM 2396 N N . ARG A 1 350 ? -6.525 43.870 22.636 1.00 29.81 348 ARG A N 1
ATOM 2397 C CA . ARG A 1 350 ? -7.274 42.710 22.148 1.00 32.01 348 ARG A CA 1
ATOM 2398 C C . ARG A 1 350 ? -7.397 41.589 23.204 1.00 37.96 348 ARG A C 1
ATOM 2399 O O . ARG A 1 350 ? -8.292 40.739 23.103 1.00 35.81 348 ARG A O 1
ATOM 2407 N N . VAL A 1 351 ? -6.475 41.544 24.174 1.00 32.07 349 VAL A N 1
ATOM 2408 C CA . VAL A 1 351 ? -6.469 40.463 25.176 1.00 30.27 349 VAL A CA 1
ATOM 2409 C C . VAL A 1 351 ? -6.426 40.999 26.607 1.00 32.03 349 VAL A C 1
ATOM 2410 O O . VAL A 1 351 ? -6.705 40.281 27.557 1.00 39.29 349 VAL A O 1
ATOM 2414 N N . GLY A 1 352 ? -6.091 42.266 26.734 1.00 35.02 350 GLY A N 1
ATOM 2415 C CA . GLY A 1 352 ? -5.789 42.904 28.013 1.00 49.50 350 GLY A CA 1
ATOM 2416 C C . GLY A 1 352 ? -7.001 43.243 28.843 1.00 59.42 350 GLY A C 1
ATOM 2417 O O . GLY A 1 352 ? -8.124 42.843 28.519 1.00 64.56 350 GLY A O 1
ATOM 2418 N N . GLU A 1 353 ? -6.785 43.999 29.911 1.00 61.88 351 GLU A N 1
ATOM 2419 C CA . GLU A 1 353 ? -7.824 44.163 30.924 1.00 71.55 351 GLU A CA 1
ATOM 2420 C C . GLU A 1 353 ? -9.059 44.930 30.429 1.00 74.64 351 GLU A C 1
ATOM 2421 O O . GLU A 1 353 ? -8.953 46.072 29.967 1.00 75.18 351 GLU A O 1
ATOM 2427 N N . GLY A 1 354 ? -10.223 44.281 30.543 1.00 76.36 352 GLY A N 1
ATOM 2428 C CA . GLY A 1 354 ? -11.490 44.796 30.020 1.00 77.20 352 GLY A CA 1
ATOM 2429 C C . GLY A 1 354 ? -11.569 44.744 28.499 1.00 79.19 352 GLY A C 1
ATOM 2430 O O . GLY A 1 354 ? -12.287 45.535 27.882 1.00 79.92 352 GLY A O 1
ATOM 2431 N N . HIS A 1 355 ? -10.844 43.799 27.896 1.00 77.46 353 HIS A N 1
ATOM 2432 C CA . HIS A 1 355 ? -10.658 43.771 26.437 1.00 75.67 353 HIS A CA 1
ATOM 2433 C C . HIS A 1 355 ? -11.954 43.772 25.620 1.00 78.24 353 HIS A C 1
ATOM 2434 O O . HIS A 1 355 ? -12.889 43.025 25.914 1.00 81.05 353 HIS A O 1
#

Radius of gyration: 20.41 Å; Cα contacts (8 Å, |Δi|>4): 457; chains: 1; bounding box: 40×51×59 Å